Protein 2HE2 (pdb70)

Nearest PDB structures (foldseek):
  2he2-assembly2_B  TM=9.984E-01  e=1.463E-16  Homo sapiens
  6qji-assembly5_E  TM=9.819E-01  e=2.305E-15  Homo sapiens
  3i4w-assembly2_B  TM=9.866E-01  e=4.868E-14  Homo sapiens
  5d13-assembly2_B  TM=9.881E-01  e=5.804E-14  Rattus norvegicus
  3jxt-assembly2_B  TM=9.673E-01  e=1.573E-13  Rattus norvegicus

Solvent-accessible surface area: 10194 Å² total; per-residue (Å²): 126,131,139,56,84,133,2,71,8,111,26,45,125,78,18,0,1,2,23,0,10,0,11,29,52,88,19,14,0,0,0,12,91,40,62,91,50,5,30,0,60,143,39,66,81,12,85,131,2,0,26,0,10,12,0,68,77,88,87,2,128,82,9,37,10,126,111,0,15,69,9,0,124,66,20,52,100,79,0,41,0,41,0,35,56,35,59,151,51,14,61,112,23,92,79,48,124,92,85,16,79,11,108,100,66,78,125,0,72,2,119,20,40,121,131,16,0,6,2,23,0,10,0,10,29,52,88,21,19,0,5,0,14,95,40,92,91,65,8,33,0,65,156,46,66,82,12,86,134,1,0,28,0,12,11,0,66,76,91,86,3,128,78,11,40,11,131,111,0,14,68,11,0,128,65,16,39,103,80,0,40,0,35,0,38,76,43,67,148,52,17,60,116,25,88,74,48,118,87,85,18,78,10

Radius of gyration: 20.97 Å; Cα contacts (8 Å, |Δi|>4): 469; chains: 2; bounding box: 52×53×30 Å

Foldseek 3Di:
DDDWDKDKWFQDPPGQQWDWDDLPPQGFIWTQGGHPPGRVNVSVPDDGQKGWQDKPRRGRNSHHPVVVCCRRVVDHGIIMTTIDRHNVSRVVVVPDDDDDDD/DDKDKDKWFFDDPFQAWDWDALPPQGFIFTQGGHPPGRVNVSVPHDGQKGWQAKPNHGRVNHHPVRVVCRRVVRPGIIITIIDRHNPRNVVVVPDDDDDDD

GO terms:
  GO:0005515 protein binding (F, IPI)
  GO:0019900 kinase binding (F, IDA)
  GO:0005886 plasma membrane (C, TAS)
  GO:0004385 GMP kinase activity (F, TAS)
  GO:0005829 cytosol (C, TAS)

B-factor: mean 13.75, std 7.56, range [4.91, 49.67]

Structure (mmCIF, N/CA/C/O backbone):
data_2HE2
#
_entry.id   2HE2
#
_cell.length_a   56.155
_cell.length_b   56.070
_cell.length_c   60.472
_cell.angle_alpha   90.00
_cell.angle_beta   90.00
_cell.angle_gamma   90.00
#
_symmetry.space_group_name_H-M   'P 21 21 21'
#
loop_
_entity.id
_entity.type
_entity.pdbx_description
1 polymer 'Discs large homolog 2'
2 water water
#
loop_
_atom_site.group_PDB
_atom_site.id
_atom_site.type_symbol
_atom_site.label_atom_id
_atom_site.label_alt_id
_atom_site.label_comp_id
_atom_site.label_asym_id
_atom_site.label_entity_id
_atom_site.label_seq_id
_atom_site.pdbx_PDB_ins_code
_atom_site.Cartn_x
_atom_site.Cartn_y
_atom_site.Cartn_z
_atom_site.occupancy
_atom_site.B_iso_or_equiv
_atom_site.auth_seq_id
_atom_site.auth_comp_id
_atom_site.auth_asym_id
_atom_site.auth_atom_id
_atom_site.pdbx_PDB_model_num
ATOM 1 N N . SER A 1 1 ? 20.590 22.102 -8.599 1.00 28.86 -1 SER A N 1
ATOM 2 C CA . SER A 1 1 ? 21.214 21.148 -7.639 1.00 24.73 -1 SER A CA 1
ATOM 3 C C . SER A 1 1 ? 20.267 19.990 -7.310 1.00 23.76 -1 SER A C 1
ATOM 4 O O . SER A 1 1 ? 19.040 20.102 -7.486 1.00 28.36 -1 SER A O 1
ATOM 7 N N . MET A 1 2 ? 20.845 18.887 -6.826 1.00 19.22 0 MET A N 1
ATOM 8 C CA A MET A 1 2 ? 20.036 17.774 -6.355 0.50 18.19 0 MET A CA 1
ATOM 9 C CA B MET A 1 2 ? 20.071 17.756 -6.312 0.50 16.74 0 MET A CA 1
ATOM 10 C C . MET A 1 2 ? 19.267 18.239 -5.123 1.00 14.95 0 MET A C 1
ATOM 11 O O . MET A 1 2 ? 19.720 19.113 -4.375 1.00 15.91 0 MET A O 1
ATOM 20 N N . GLU A 1 3 ? 18.082 17.678 -4.951 1.00 14.24 418 GLU A N 1
ATOM 21 C CA . GLU A 1 3 ? 17.257 18.014 -3.819 1.00 14.51 418 GLU A CA 1
ATOM 22 C C . GLU A 1 3 ? 17.890 17.480 -2.538 1.00 11.60 418 GLU A C 1
ATOM 23 O O . GLU A 1 3 ? 18.610 16.470 -2.563 1.00 10.96 418 GLU A O 1
ATOM 29 N N . PRO A 1 4 ? 17.637 18.162 -1.413 1.00 10.06 419 PRO A N 1
ATOM 30 C CA . PRO A 1 4 ? 18.030 17.593 -0.120 1.00 8.34 419 PRO A CA 1
ATOM 31 C C . PRO A 1 4 ? 17.321 16.265 0.096 1.00 10.11 419 PRO A C 1
ATOM 32 O O . PRO A 1 4 ? 16.222 16.042 -0.436 1.00 11.56 419 PRO A O 1
ATOM 36 N N . ARG A 1 5 ? 17.952 15.387 0.863 1.00 9.58 420 ARG A N 1
ATOM 37 C CA . ARG A 1 5 ? 17.318 14.144 1.253 1.00 10.48 420 ARG A CA 1
ATOM 38 C C . ARG A 1 5 ? 17.718 13.741 2.660 1.00 8.84 420 ARG A C 1
ATOM 39 O O . ARG A 1 5 ? 18.710 14.242 3.227 1.00 9.80 420 ARG A O 1
ATOM 47 N N . LYS A 1 6 ? 16.927 12.833 3.223 1.00 9.87 421 LYS A N 1
ATOM 48 C CA . LYS A 1 6 ? 17.130 12.345 4.585 1.00 9.58 421 LYS A CA 1
ATOM 49 C C . LYS A 1 6 ? 18.023 11.122 4.579 1.00 8.54 421 LYS A C 1
ATOM 50 O O . LYS A 1 6 ? 17.840 10.206 3.741 1.00 12.58 421 LYS A O 1
ATOM 56 N N . VAL A 1 7 ? 18.988 11.127 5.505 1.00 8.74 422 VAL A N 1
ATOM 57 C CA . VAL A 1 7 ? 19.963 10.051 5.689 1.00 8.79 422 VAL A CA 1
ATOM 58 C C . VAL A 1 7 ? 20.007 9.730 7.171 1.00 9.18 422 VAL A C 1
ATOM 59 O O . VAL A 1 7 ? 20.209 10.629 7.992 1.00 10.04 422 VAL A O 1
ATOM 63 N N . VAL A 1 8 ? 19.765 8.469 7.523 1.00 8.54 423 VAL A N 1
ATOM 64 C CA . VAL A 1 8 ? 19.797 8.073 8.924 1.00 7.52 423 VAL A CA 1
ATOM 65 C C . VAL A 1 8 ? 20.935 7.079 9.133 1.00 6.79 423 VAL A C 1
ATOM 66 O O . VAL A 1 8 ? 21.026 6.077 8.412 1.00 10.48 423 VAL A O 1
ATOM 70 N N . LEU A 1 9 ? 21.787 7.371 10.120 1.00 6.95 424 LEU A N 1
ATOM 71 C CA . LEU A 1 9 ? 22.948 6.547 10.443 1.00 7.94 424 LEU A CA 1
ATOM 72 C C . LEU A 1 9 ? 22.918 6.191 11.911 1.00 7.28 424 LEU A C 1
ATOM 73 O O . LEU A 1 9 ? 22.318 6.913 12.725 1.00 8.49 424 LEU A O 1
ATOM 78 N N . HIS A 1 10 ? 23.556 5.073 12.251 1.00 8.21 425 HIS A N 1
ATOM 79 C CA . HIS A 1 10 ? 23.656 4.631 13.640 1.00 7.44 425 HIS A CA 1
ATOM 80 C C . HIS A 1 10 ? 25.133 4.613 14.012 1.00 5.72 425 HIS A C 1
ATOM 81 O O . HIS A 1 10 ? 25.901 3.822 13.478 1.00 8.21 425 HIS A O 1
ATOM 88 N N . LYS A 1 11 ? 25.522 5.485 14.933 1.00 6.83 426 LYS A N 1
ATOM 89 C CA . LYS A 1 11 ? 26.902 5.568 15.374 1.00 6.29 426 LYS A CA 1
ATOM 90 C C . LYS A 1 11 ? 27.382 4.242 15.916 1.00 6.58 426 LYS A C 1
ATOM 91 O O . LYS A 1 11 ? 26.608 3.502 16.538 1.00 7.04 426 LYS A O 1
ATOM 97 N N . GLY A 1 12 ? 28.680 4.000 15.752 1.00 6.98 427 GLY A N 1
ATOM 98 C CA . GLY A 1 12 ? 29.336 2.839 16.321 1.00 6.81 427 GLY A CA 1
ATOM 99 C C . GLY A 1 12 ? 30.669 3.211 16.955 1.00 6.48 427 GLY A C 1
ATOM 100 O O . GLY A 1 12 ? 30.834 4.315 17.514 1.00 9.50 427 GLY A O 1
ATOM 101 N N . SER A 1 13 ? 31.624 2.291 16.827 1.00 9.21 428 SER A N 1
ATOM 102 C CA A SER A 1 13 ? 32.878 2.426 17.553 0.50 8.55 428 SER A CA 1
ATOM 103 C CA B SER A 1 13 ? 32.945 2.360 17.450 0.50 8.19 428 SER A CA 1
ATOM 104 C C . SER A 1 13 ? 33.712 3.624 17.091 1.00 11.98 428 SER A C 1
ATOM 105 O O . SER A 1 13 ? 34.582 4.064 17.843 1.00 15.49 428 SER A O 1
ATOM 110 N N . THR A 1 14 ? 33.416 4.157 15.896 1.00 10.08 429 THR A N 1
ATOM 111 C CA . THR A 1 14 ? 34.093 5.325 15.334 1.00 12.24 429 THR A CA 1
ATOM 112 C C . THR A 1 14 ? 33.059 6.404 14.967 1.00 10.71 429 THR A C 1
ATOM 113 O O . THR A 1 14 ? 33.252 7.212 14.039 1.00 12.25 429 THR A O 1
ATOM 117 N N . GLY A 1 15 ? 31.955 6.424 15.709 1.00 9.69 430 GLY A N 1
ATOM 118 C CA . GLY A 1 15 ? 30.929 7.414 15.490 1.00 8.96 430 GLY A CA 1
ATOM 119 C C . GLY A 1 15 ? 30.207 7.133 14.194 1.00 7.37 430 GLY A C 1
ATOM 120 O O . GLY A 1 15 ? 29.962 5.974 13.832 1.00 8.50 430 GLY A O 1
ATOM 121 N N . LEU A 1 16 ? 29.802 8.210 13.530 1.00 7.99 431 LEU A N 1
ATOM 122 C CA . LEU A 1 16 ? 29.120 8.138 12.251 1.00 7.92 431 LEU A CA 1
ATOM 123 C C . LEU A 1 16 ? 30.060 7.747 11.129 1.00 8.36 431 LEU A C 1
ATOM 124 O O . LEU A 1 16 ? 29.614 7.280 10.073 1.00 11.33 431 LEU A O 1
ATOM 129 N N . GLY A 1 17 ? 31.359 7.954 11.332 1.00 7.70 432 GLY A N 1
ATOM 130 C CA . GLY A 1 17 ? 32.335 7.582 10.299 1.00 7.08 432 GLY A CA 1
ATOM 131 C C . GLY A 1 17 ? 32.499 8.606 9.186 1.00 6.74 432 GLY A C 1
ATOM 132 O O . GLY A 1 17 ? 32.705 8.238 8.019 1.00 8.47 432 GLY A O 1
ATOM 133 N N . PHE A 1 18 ? 32.421 9.897 9.533 1.00 6.78 433 PHE A N 1
ATOM 134 C CA . PHE A 1 18 ? 32.749 10.928 8.568 1.00 7.43 433 PHE A CA 1
ATOM 135 C C . PHE A 1 18 ? 33.275 12.173 9.235 1.00 6.79 433 PHE A C 1
ATOM 136 O O . PHE A 1 18 ? 33.148 12.326 10.453 1.00 7.72 433 PHE A O 1
ATOM 144 N N . ASN A 1 19 ? 33.920 13.016 8.426 1.00 6.84 434 ASN A N 1
ATOM 145 C CA . ASN A 1 19 ? 34.430 14.299 8.903 1.00 6.83 434 ASN A CA 1
ATOM 146 C C . ASN A 1 19 ? 33.620 15.427 8.320 1.00 8.45 434 ASN A C 1
ATOM 147 O O . ASN A 1 19 ? 33.112 15.326 7.210 1.00 7.34 434 ASN A O 1
ATOM 152 N N . ILE A 1 20 ? 33.538 16.518 9.061 1.00 6.08 435 ILE A N 1
ATOM 153 C CA . ILE A 1 20 ? 32.974 17.753 8.530 1.00 6.85 435 ILE A CA 1
ATOM 154 C C . ILE A 1 20 ? 34.042 18.851 8.493 1.00 5.21 435 ILE A C 1
ATOM 155 O O . ILE A 1 20 ? 34.943 18.931 9.345 1.00 6.65 435 ILE A O 1
ATOM 160 N N . VAL A 1 21 ? 33.864 19.724 7.521 1.00 5.98 436 VAL A N 1
ATOM 161 C CA . VAL A 1 21 ? 34.602 20.961 7.360 1.00 7.62 436 VAL A CA 1
ATOM 162 C C . VAL A 1 21 ? 33.582 22.081 7.108 1.00 6.95 436 VAL A C 1
ATOM 163 O O . VAL A 1 21 ? 32.381 21.823 6.985 1.00 6.89 436 VAL A O 1
ATOM 167 N N . GLY A 1 22 ? 34.064 23.320 7.023 1.00 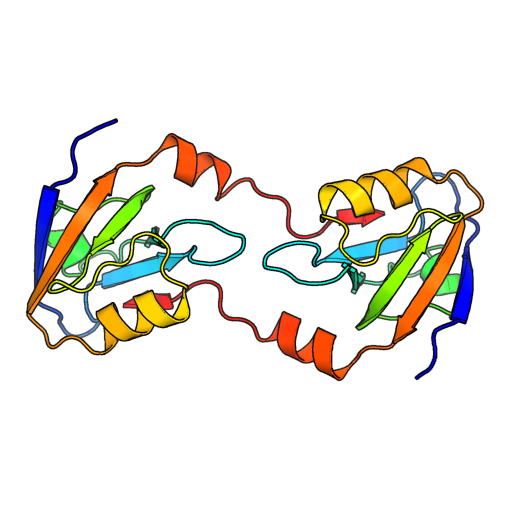7.06 437 GLY A N 1
ATOM 168 C CA . GLY A 1 22 ? 33.178 24.458 6.828 1.00 6.77 437 GLY A CA 1
ATOM 169 C C . GLY A 1 22 ? 32.632 25.017 8.136 1.00 6.88 437 GLY A C 1
ATOM 170 O O . GLY A 1 22 ? 33.180 24.767 9.222 1.00 7.53 437 GLY A O 1
ATOM 171 N N . GLY A 1 23 ? 31.587 25.823 8.033 1.00 6.53 438 GLY A N 1
ATOM 172 C CA . GLY A 1 23 ? 31.077 26.542 9.196 1.00 6.77 438 GLY A CA 1
ATOM 173 C C . GLY A 1 23 ? 32.015 27.634 9.683 1.00 6.30 438 GLY A C 1
ATOM 174 O O . GLY A 1 23 ? 32.026 28.007 10.861 1.00 7.32 438 GLY A O 1
ATOM 175 N N . GLU A 1 24 ? 32.823 28.123 8.755 1.00 6.28 439 GLU A N 1
ATOM 176 C CA . GLU A 1 24 ? 33.756 29.211 8.959 1.00 7.54 439 GLU A CA 1
ATOM 177 C C . GLU A 1 24 ? 33.842 29.975 7.652 1.00 7.19 439 GLU A C 1
ATOM 178 O O . GLU A 1 24 ? 33.531 29.426 6.585 1.00 7.41 439 GLU A O 1
ATOM 184 N N . ASP A 1 25 ? 34.254 31.241 7.736 1.00 6.99 440 ASP A N 1
ATOM 185 C CA . ASP A 1 25 ? 34.380 32.105 6.560 1.00 7.37 440 ASP A CA 1
ATOM 186 C C . ASP A 1 25 ? 33.103 32.156 5.716 1.00 7.25 440 ASP A C 1
ATOM 187 O O . ASP A 1 25 ? 33.141 32.285 4.485 1.00 9.50 440 ASP A O 1
ATOM 192 N N . GLY A 1 26 ? 31.962 32.052 6.387 1.00 6.86 441 GLY A N 1
ATOM 193 C CA . GLY A 1 26 ? 30.657 32.108 5.713 1.00 9.55 441 GLY A CA 1
ATOM 194 C C . GLY A 1 26 ? 30.240 30.872 4.948 1.00 10.58 441 GLY A C 1
ATOM 195 O O . GLY A 1 26 ? 29.265 30.920 4.183 1.00 14.36 441 GLY A O 1
ATOM 196 N N . GLU A 1 27 ? 30.940 29.759 5.180 1.00 8.10 442 GLU A N 1
ATOM 197 C CA . GLU A 1 27 ? 30.736 28.550 4.399 1.00 8.02 442 GLU A CA 1
ATOM 198 C C . GLU A 1 27 ? 29.777 27.603 5.126 1.00 7.61 442 GLU A C 1
ATOM 199 O O . GLU A 1 27 ? 29.704 27.596 6.359 1.00 7.94 442 GLU A O 1
ATOM 205 N N . GLY A 1 28 ? 29.098 26.772 4.344 1.00 8.81 443 GLY A N 1
ATOM 206 C CA . GLY A 1 28 ? 28.267 25.702 4.883 1.00 6.32 443 GLY A CA 1
ATOM 207 C C . GLY A 1 28 ? 29.071 24.603 5.548 1.00 5.79 443 GLY A C 1
ATOM 208 O O . GLY A 1 28 ? 30.311 24.647 5.572 1.00 6.25 443 GLY A O 1
ATOM 209 N N . ILE A 1 29 ? 28.359 23.594 6.048 1.00 6.74 444 ILE A N 1
ATOM 210 C CA . ILE A 1 29 ? 28.963 22.421 6.671 1.00 6.48 444 ILE A CA 1
ATOM 211 C C . ILE A 1 29 ? 29.019 21.319 5.623 1.00 7.33 444 ILE A C 1
ATOM 212 O O . ILE A 1 29 ? 27.986 20.931 5.074 1.00 7.77 444 ILE A O 1
ATOM 217 N N . PHE A 1 30 ? 30.221 20.845 5.322 1.00 7.00 445 PHE A N 1
ATOM 218 C CA . PHE A 1 30 ? 30.420 19.842 4.284 1.00 6.95 445 PHE A CA 1
ATOM 219 C C . PHE A 1 30 ? 31.034 18.567 4.820 1.00 6.49 445 PHE A C 1
ATOM 220 O O . PHE A 1 30 ? 31.867 18.597 5.717 1.00 8.43 445 PHE A O 1
ATOM 228 N N . VAL A 1 31 ? 30.675 17.461 4.172 1.00 8.02 446 VAL A N 1
ATOM 229 C CA . VAL A 1 31 ? 31.333 16.182 4.399 1.00 7.61 446 VAL A CA 1
ATOM 230 C C . VAL A 1 31 ? 32.647 16.191 3.627 1.00 8.76 446 VAL A C 1
ATOM 231 O O . VAL A 1 31 ? 32.648 16.318 2.403 1.00 8.54 446 VAL A O 1
ATOM 235 N N . SER A 1 32 ? 33.759 16.027 4.338 1.00 6.88 447 SER A N 1
ATOM 236 C CA . SER A 1 32 ? 35.086 16.100 3.725 1.00 6.79 447 SER A CA 1
ATOM 237 C C . SER A 1 32 ? 35.756 14.734 3.537 1.00 6.76 447 SER A C 1
ATOM 238 O O . SER A 1 32 ? 36.737 14.626 2.825 1.00 8.66 447 SER A O 1
ATOM 241 N N . PHE A 1 33 ? 35.240 13.708 4.217 1.00 7.95 448 PHE A N 1
ATOM 242 C CA . PHE A 1 33 ? 35.928 12.421 4.340 1.00 8.51 448 PHE A CA 1
ATOM 243 C C . PHE A 1 33 ? 34.955 11.416 4.908 1.00 7.43 448 PHE A C 1
ATOM 244 O O . PHE A 1 33 ? 34.170 11.734 5.801 1.00 8.98 448 PHE A O 1
ATOM 252 N N . ILE A 1 34 ? 34.988 10.220 4.334 1.00 9.00 449 ILE A N 1
ATOM 253 C CA A ILE A 1 34 ? 34.168 9.116 4.805 0.50 8.43 449 ILE A CA 1
ATOM 254 C CA B ILE A 1 34 ? 34.147 9.084 4.715 0.50 8.71 449 ILE A CA 1
ATOM 255 C C . ILE A 1 34 ? 35.097 7.963 5.132 1.00 7.38 449 ILE A C 1
ATOM 256 O O . ILE A 1 34 ? 35.922 7.521 4.320 1.00 10.73 449 ILE A O 1
ATOM 265 N N . LEU A 1 35 ? 34.978 7.499 6.363 1.00 7.81 450 LEU A N 1
ATOM 266 C CA . LEU A 1 35 ? 35.871 6.487 6.905 1.00 9.25 450 LEU A CA 1
ATOM 267 C C . LEU A 1 35 ? 35.498 5.126 6.325 1.00 9.53 450 LEU A C 1
ATOM 268 O O . LEU A 1 35 ? 34.358 4.678 6.466 1.00 9.80 450 LEU A O 1
ATOM 273 N N . ALA A 1 36 ? 36.457 4.467 5.679 1.00 11.76 451 ALA A N 1
ATOM 274 C CA . ALA A 1 36 ? 36.221 3.154 5.105 1.00 10.70 451 ALA A CA 1
ATOM 275 C C . ALA A 1 36 ? 35.724 2.193 6.181 1.00 11.15 451 ALA A C 1
ATOM 276 O O . ALA A 1 36 ? 36.340 2.068 7.254 1.00 13.05 451 ALA A O 1
ATOM 278 N N . GLY A 1 37 ? 34.602 1.542 5.894 1.00 11.68 452 GLY A N 1
ATOM 279 C CA . GLY A 1 37 ? 34.018 0.545 6.790 1.00 11.53 452 GLY A CA 1
ATOM 280 C C . GLY A 1 37 ? 33.089 1.116 7.845 1.00 8.87 452 GLY A C 1
ATOM 281 O O . GLY A 1 37 ? 32.411 0.349 8.541 1.00 13.26 452 GLY A O 1
ATOM 282 N N . GLY A 1 38 ? 33.076 2.441 7.997 1.00 10.61 453 GLY A N 1
ATOM 283 C CA . GLY A 1 38 ? 32.221 3.090 8.993 1.00 10.19 453 GLY A CA 1
ATOM 284 C C . GLY A 1 38 ? 30.754 3.139 8.578 1.00 6.99 453 GLY A C 1
ATOM 285 O O . GLY A 1 38 ? 30.389 2.789 7.442 1.00 9.69 453 GLY A O 1
ATOM 286 N N . PRO A 1 39 ? 29.879 3.572 9.499 1.00 9.05 454 PRO A N 1
ATOM 287 C CA . PRO A 1 39 ? 28.451 3.603 9.178 1.00 8.59 454 PRO A CA 1
ATOM 288 C C . PRO A 1 39 ? 28.119 4.429 7.919 1.00 7.77 454 PRO A C 1
ATOM 289 O O . PRO A 1 39 ? 27.345 3.977 7.073 1.00 9.51 454 PRO A O 1
ATOM 293 N N . ALA A 1 40 ? 28.700 5.616 7.783 1.00 8.66 455 ALA A N 1
ATOM 294 C CA . ALA A 1 40 ? 28.434 6.438 6.603 1.00 9.86 455 ALA A CA 1
ATOM 295 C C . ALA A 1 40 ? 28.830 5.685 5.337 1.00 8.43 455 ALA A C 1
ATOM 296 O O . ALA A 1 40 ? 28.065 5.651 4.370 1.00 11.16 455 ALA A O 1
ATOM 298 N N . ASP A 1 41 ? 29.995 5.047 5.367 1.00 8.14 456 ASP A N 1
ATOM 299 C CA . ASP A 1 41 ? 30.474 4.287 4.201 1.00 8.97 456 ASP A CA 1
ATOM 300 C C . ASP A 1 41 ? 29.527 3.129 3.846 1.00 10.58 456 ASP A C 1
ATOM 301 O O . ASP A 1 41 ? 29.031 3.021 2.724 1.00 11.16 456 ASP A O 1
A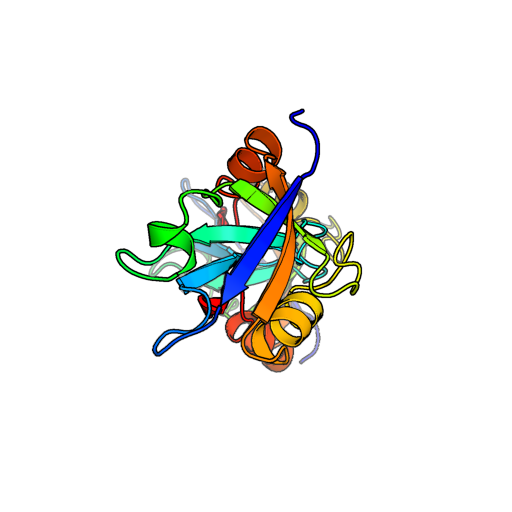TOM 306 N N . LEU A 1 42 ? 29.258 2.287 4.835 1.00 10.78 457 LEU A N 1
ATOM 307 C CA . LEU A 1 42 ? 28.422 1.111 4.594 1.00 10.86 457 LEU A CA 1
ATOM 308 C C . LEU A 1 42 ? 27.021 1.478 4.111 1.00 10.64 457 LEU A C 1
ATOM 309 O O . LEU A 1 42 ? 26.440 0.749 3.331 1.00 13.19 457 LEU A O 1
ATOM 314 N N . SER A 1 43 ? 26.487 2.624 4.541 1.00 11.55 458 SER A N 1
ATOM 315 C CA . SER A 1 43 ? 25.160 3.058 4.098 1.00 11.71 458 SER A CA 1
ATOM 316 C C . SER A 1 43 ? 25.119 3.392 2.591 1.00 12.56 458 SER A C 1
ATOM 317 O O . SER A 1 43 ? 24.108 3.185 1.922 1.00 14.77 458 SER A O 1
ATOM 320 N N . GLY A 1 44 ? 26.225 3.928 2.081 1.00 11.69 459 GLY A N 1
ATOM 321 C CA . GLY A 1 44 ? 26.305 4.392 0.701 1.00 14.04 459 GLY A CA 1
ATOM 322 C C . GLY A 1 44 ? 25.479 5.629 0.423 1.00 16.26 459 GLY A C 1
ATOM 323 O O . GLY A 1 44 ? 25.264 5.979 -0.727 1.00 19.54 459 GLY A O 1
ATOM 324 N N . GLU A 1 45 ? 25.014 6.295 1.474 1.00 12.19 460 GLU A N 1
ATOM 325 C CA . GLU A 1 45 ? 24.075 7.421 1.324 1.00 14.07 460 GLU A CA 1
ATOM 326 C C . GLU A 1 45 ? 24.635 8.812 1.610 1.00 16.64 460 GLU A C 1
ATOM 327 O O . GLU A 1 45 ? 23.857 9.773 1.659 1.00 20.90 460 GLU A O 1
ATOM 333 N N . LEU A 1 46 ? 25.933 8.910 1.885 1.00 12.43 461 LEU A N 1
ATOM 334 C CA . LEU A 1 46 ? 26.640 10.187 2.022 1.00 8.95 461 LEU A CA 1
ATOM 335 C C . LEU A 1 46 ? 27.888 10.134 1.156 1.00 9.74 461 LEU A C 1
ATOM 336 O O . LEU A 1 46 ? 28.483 9.076 0.995 1.00 14.88 461 LEU A O 1
ATOM 341 N N . GLN A 1 47 ? 28.288 11.288 0.644 1.00 10.86 462 GLN A N 1
ATOM 342 C CA . GLN A 1 47 ? 29.518 11.426 -0.126 1.00 12.73 462 GLN A CA 1
ATOM 343 C C . GLN A 1 47 ? 30.213 12.750 0.172 1.00 9.39 462 GLN A C 1
ATOM 344 O O . GLN A 1 47 ? 29.591 13.686 0.701 1.00 8.80 462 GLN A O 1
ATOM 350 N N . ARG A 1 48 ? 31.503 12.819 -0.152 1.00 11.47 463 ARG A N 1
ATOM 351 C CA . ARG A 1 48 ? 32.241 14.074 -0.015 1.00 11.27 463 ARG A CA 1
ATOM 352 C C . ARG A 1 48 ? 31.527 15.126 -0.842 1.00 11.94 463 ARG A C 1
ATOM 353 O O . ARG A 1 48 ? 31.103 14.853 -1.977 1.00 12.44 463 ARG A O 1
ATOM 361 N N . GLY A 1 49 ? 31.394 16.326 -0.281 1.00 8.04 464 GLY A N 1
ATOM 362 C CA . GLY A 1 49 ? 30.693 17.395 -0.982 1.00 10.82 464 GLY A CA 1
ATOM 363 C C . GLY A 1 49 ? 29.217 17.501 -0.690 1.00 7.39 464 GLY A C 1
ATOM 364 O O . GLY A 1 49 ? 28.560 18.455 -1.137 1.00 9.65 464 GLY A O 1
ATOM 365 N N . ASP A 1 50 ? 28.676 16.537 0.050 1.00 8.15 465 ASP A N 1
ATOM 366 C CA . ASP A 1 50 ? 27.374 16.745 0.675 1.00 8.50 465 ASP A CA 1
ATOM 367 C C . ASP A 1 50 ? 27.447 17.871 1.691 1.00 9.30 465 ASP A C 1
ATOM 368 O O . ASP A 1 50 ? 28.381 17.934 2.491 1.00 8.62 465 ASP A O 1
ATOM 373 N N . GLN A 1 51 ? 26.460 18.756 1.649 1.00 7.43 466 GLN A N 1
ATOM 374 C CA . GLN A 1 51 ? 26.276 19.747 2.692 1.00 6.61 466 GLN A CA 1
ATOM 375 C C . GLN A 1 51 ? 25.296 19.198 3.721 1.00 10.02 466 GLN A C 1
ATOM 376 O O . GLN A 1 51 ? 24.254 18.648 3.361 1.00 9.79 466 GLN A O 1
ATOM 382 N N . ILE A 1 52 ? 25.638 19.363 5.001 1.00 6.75 467 ILE A N 1
ATOM 383 C CA . ILE A 1 52 ? 24.782 18.935 6.104 1.00 8.21 467 ILE A CA 1
ATOM 384 C C . ILE A 1 52 ? 23.853 20.113 6.433 1.00 7.99 467 ILE A C 1
ATOM 385 O O . ILE A 1 52 ? 24.316 21.145 6.921 1.00 8.80 467 ILE A O 1
ATOM 390 N N . LEU A 1 53 ? 22.552 19.944 6.173 1.00 7.90 468 LEU A N 1
ATOM 391 C CA . LEU A 1 53 ? 21.567 21.015 6.380 1.00 8.10 468 LEU A CA 1
ATOM 392 C C . LEU A 1 53 ? 20.894 20.946 7.734 1.00 8.79 468 LEU A C 1
ATOM 393 O O . LEU A 1 53 ? 20.553 21.978 8.289 1.00 11.07 468 LEU A O 1
ATOM 398 N N . SER A 1 54 ? 20.713 19.740 8.266 1.00 8.04 469 SER A N 1
ATOM 399 C CA A SER A 1 54 ? 20.181 19.600 9.613 0.50 6.73 469 SER A CA 1
ATOM 400 C CA B SER A 1 54 ? 20.075 19.555 9.566 0.50 9.28 469 SER A CA 1
ATOM 401 C C . SER A 1 54 ? 20.517 18.243 10.207 1.00 7.90 469 SER A C 1
ATOM 402 O O . SER A 1 54 ? 20.793 17.285 9.497 1.00 9.18 469 SER A O 1
ATOM 407 N N . VAL A 1 55 ? 20.544 18.210 11.541 1.00 9.10 470 VAL A N 1
ATOM 408 C CA . VAL A 1 55 ? 20.906 17.018 12.321 1.00 7.89 470 VAL A CA 1
ATOM 409 C C . VAL A 1 55 ? 19.885 16.896 13.446 1.00 7.98 470 VAL A C 1
ATOM 410 O O . VAL A 1 55 ? 19.794 17.779 14.291 1.00 9.09 470 VAL A O 1
ATOM 414 N N . ASN A 1 56 ? 19.097 15.821 13.428 1.00 9.84 471 ASN A N 1
ATOM 415 C CA . ASN A 1 56 ? 18.066 15.590 14.429 1.00 9.34 471 ASN A CA 1
ATOM 416 C C . ASN A 1 56 ? 17.244 16.858 14.684 1.00 10.27 471 ASN A C 1
ATOM 417 O O . ASN A 1 56 ? 16.983 17.254 15.823 1.00 10.58 471 ASN A O 1
ATOM 422 N N . GLY A 1 57 ? 16.840 17.497 13.590 1.00 9.85 472 GLY A N 1
ATOM 423 C CA . GLY A 1 57 ? 15.973 18.665 13.646 1.00 12.77 472 GLY A CA 1
ATOM 424 C C . GLY A 1 57 ? 16.656 19.965 14.021 1.00 13.58 472 GLY A C 1
ATOM 425 O O . GLY A 1 57 ? 15.993 21.009 14.103 1.00 18.36 472 GLY A O 1
ATOM 426 N N . ILE A 1 58 ? 17.969 19.922 14.236 1.00 12.05 473 ILE A N 1
ATOM 427 C CA . ILE A 1 58 ? 18.751 21.132 14.474 1.00 12.53 473 ILE A CA 1
ATOM 428 C C . ILE A 1 58 ? 19.184 21.673 13.116 1.00 9.58 473 ILE A C 1
ATOM 429 O O . ILE A 1 58 ? 19.921 21.024 12.383 1.00 9.16 473 ILE A O 1
ATOM 434 N N . ASP A 1 59 ? 18.701 22.864 12.779 1.00 11.91 474 ASP A N 1
ATOM 435 C CA . ASP A 1 59 ? 19.037 23.522 11.511 1.00 13.17 474 ASP A CA 1
ATOM 436 C C . ASP A 1 59 ? 20.495 23.962 11.495 1.00 9.24 474 ASP A C 1
ATOM 437 O O . ASP A 1 59 ? 20.903 24.788 12.329 1.00 13.16 474 ASP A O 1
ATOM 442 N N . LEU A 1 60 ? 21.275 23.408 10.556 1.00 10.38 475 LEU A N 1
ATOM 443 C CA . LEU A 1 60 ? 22.707 23.756 10.427 1.00 9.48 475 LEU A CA 1
ATOM 444 C C . LEU A 1 60 ? 22.986 24.618 9.195 1.00 10.88 475 LEU A C 1
ATOM 445 O O . LEU A 1 60 ? 24.131 24.869 8.851 1.00 11.29 475 LEU A O 1
ATOM 450 N N . ARG A 1 61 ? 21.920 25.085 8.554 1.00 12.96 476 ARG A N 1
ATOM 451 C CA . ARG A 1 61 ? 22.037 26.108 7.549 1.00 15.51 476 ARG A CA 1
ATOM 452 C C . ARG A 1 61 ? 22.520 27.369 8.301 1.00 17.95 476 ARG A C 1
ATOM 453 O O . ARG A 1 61 ? 21.901 27.843 9.283 1.00 24.42 476 ARG A O 1
ATOM 461 N N . GLY A 1 62 ? 23.645 27.886 7.857 1.00 17.74 477 GLY A N 1
ATOM 462 C CA . GLY A 1 62 ? 24.287 28.996 8.515 1.00 16.02 477 GLY A CA 1
ATOM 463 C C . GLY A 1 62 ? 24.995 28.692 9.825 1.00 10.68 477 GLY A C 1
ATOM 464 O O . GLY A 1 62 ? 25.435 29.619 10.475 1.00 13.54 477 GLY A O 1
ATOM 465 N N . ALA A 1 63 ? 25.089 27.421 10.232 1.00 10.36 478 ALA A N 1
ATOM 466 C CA . ALA A 1 63 ? 25.713 27.078 11.519 1.00 9.35 478 ALA A CA 1
ATOM 467 C C . ALA A 1 63 ? 27.231 27.237 11.473 1.00 8.53 478 ALA A C 1
ATOM 468 O O . ALA A 1 63 ? 27.865 27.066 10.424 1.00 10.57 478 ALA A O 1
ATOM 470 N N . SER A 1 64 ? 27.811 27.538 12.629 1.00 6.21 479 SER A N 1
ATOM 471 C CA . SER A 1 64 ? 29.254 27.540 12.776 1.00 6.79 479 SER A CA 1
ATOM 472 C C . SER A 1 64 ? 29.765 26.091 12.849 1.00 8.49 479 SER A C 1
ATOM 473 O O . SER A 1 64 ? 29.014 25.153 13.155 1.00 7.17 479 SER A O 1
ATOM 476 N N . HIS A 1 65 ? 31.062 25.931 12.616 1.00 6.75 480 HIS A N 1
ATOM 477 C CA . HIS A 1 65 ? 31.696 24.635 12.769 1.00 7.42 480 HIS A CA 1
ATOM 478 C C . HIS A 1 65 ? 31.373 24.063 14.155 1.00 5.51 480 HIS A C 1
ATOM 479 O O . HIS A 1 65 ? 31.051 22.862 14.287 1.00 7.22 480 HIS A O 1
ATOM 486 N N . GLU A 1 66 ? 31.456 24.915 15.185 1.00 6.53 481 GLU A N 1
ATOM 487 C CA . GLU A 1 66 ? 31.220 24.472 16.558 1.00 7.83 481 GLU A CA 1
ATOM 488 C C . GLU A 1 66 ? 29.798 23.987 16.771 1.00 5.57 481 GLU A C 1
ATOM 489 O O . GLU A 1 66 ? 29.571 22.946 17.403 1.00 7.88 481 GLU A O 1
ATOM 495 N N . GLN A 1 67 ? 28.844 24.711 16.212 1.00 8.05 482 GLN A N 1
ATOM 496 C CA . GLN A 1 67 ? 27.440 24.328 16.343 1.00 6.28 482 GLN A CA 1
ATOM 497 C C . GLN A 1 67 ? 27.173 22.991 15.637 1.00 6.54 482 GLN A C 1
ATOM 498 O O 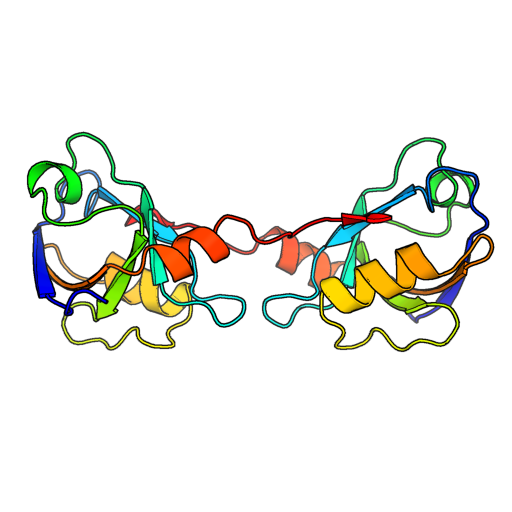. GLN A 1 67 ? 26.433 22.155 16.146 1.00 8.04 482 GLN A O 1
ATOM 504 N N . ALA A 1 68 ? 27.791 22.787 14.472 1.00 7.88 483 ALA A N 1
ATOM 505 C CA . ALA A 1 68 ? 27.591 21.555 13.722 1.00 7.31 483 ALA A CA 1
ATOM 506 C C . ALA A 1 68 ? 28.246 20.385 14.470 1.00 6.06 483 ALA A C 1
ATOM 507 O O . ALA A 1 68 ? 27.660 19.303 14.569 1.00 8.39 483 ALA A O 1
ATOM 509 N N . ALA A 1 69 ? 29.477 20.592 14.952 1.00 5.79 484 ALA A N 1
ATOM 510 C CA . ALA A 1 69 ? 30.187 19.552 15.707 1.00 7.18 484 ALA A CA 1
ATOM 511 C C . ALA A 1 69 ? 29.396 19.189 16.959 1.00 5.62 484 ALA A C 1
ATOM 512 O O . ALA A 1 69 ? 29.265 18.003 17.287 1.00 8.99 484 ALA A O 1
ATOM 514 N N . ALA A 1 70 ? 28.851 20.198 17.649 1.00 7.10 485 ALA A N 1
ATOM 515 C CA . ALA A 1 70 ? 28.069 19.939 18.864 1.00 8.35 485 ALA A CA 1
ATOM 516 C C . ALA A 1 70 ? 26.789 19.140 18.561 1.00 8.22 485 ALA A C 1
ATOM 517 O O . ALA A 1 70 ? 26.415 18.252 19.335 1.00 9.29 485 ALA A O 1
ATOM 519 N N . ALA A 1 71 ? 26.110 19.466 17.463 1.00 7.02 486 ALA A N 1
ATOM 520 C CA . ALA A 1 71 ? 24.887 18.750 17.060 1.00 6.80 486 ALA A CA 1
ATOM 521 C C . ALA A 1 71 ? 25.210 17.282 16.729 1.00 8.77 486 ALA A C 1
ATOM 522 O O . ALA A 1 71 ? 24.555 16.352 17.212 1.00 9.36 486 ALA A O 1
ATOM 524 N N . LEU A 1 72 ? 26.245 17.084 15.926 1.00 5.44 487 LEU A N 1
ATOM 525 C CA . LEU A 1 72 ? 26.619 15.739 15.476 1.00 5.84 487 LEU A CA 1
ATOM 526 C C . LEU A 1 72 ? 27.174 14.880 16.617 1.00 6.96 487 LEU A C 1
ATOM 527 O O . LEU A 1 72 ? 26.820 13.707 16.740 1.00 8.99 487 LEU A O 1
ATOM 532 N N . LYS A 1 73 ? 28.071 15.442 17.424 1.00 8.23 488 LYS A N 1
ATOM 533 C CA . LYS A 1 73 ? 28.738 14.675 18.487 1.00 8.34 488 LYS A CA 1
ATOM 534 C C . LYS A 1 73 ? 27.862 14.515 19.710 1.00 7.08 488 LYS A C 1
ATOM 535 O O . LYS A 1 73 ? 27.920 13.489 20.385 1.00 10.53 488 LYS A O 1
ATOM 541 N N . GLY A 1 74 ? 27.048 15.527 19.991 1.00 9.06 489 GLY A N 1
ATOM 542 C CA . GLY A 1 74 ? 26.118 15.482 21.097 1.00 11.13 489 GLY A CA 1
ATOM 543 C C . GLY A 1 74 ? 24.940 14.547 20.899 1.00 7.40 489 GLY A C 1
ATOM 544 O O . GLY A 1 74 ? 24.331 14.086 21.883 1.00 10.08 489 GLY A O 1
ATOM 545 N N . ALA A 1 75 ? 24.618 14.261 19.641 1.00 7.82 490 ALA A N 1
ATOM 546 C CA . ALA A 1 75 ? 23.531 13.354 19.302 1.00 7.29 490 ALA A CA 1
ATOM 547 C C . ALA A 1 75 ? 23.819 11.967 19.875 1.00 7.88 490 ALA A C 1
ATOM 548 O O . ALA A 1 75 ? 24.982 11.560 19.998 1.00 8.57 490 ALA A O 1
ATOM 550 N N . GLY A 1 76 ? 22.764 11.247 20.238 1.00 9.25 491 GLY A N 1
ATOM 551 C CA . GLY A 1 76 ? 22.882 9.822 20.534 1.00 6.16 491 GLY A CA 1
ATOM 552 C C . GLY A 1 76 ? 23.124 9.044 19.250 1.00 6.33 491 GLY A C 1
ATOM 553 O O . GLY A 1 76 ? 23.369 9.628 18.200 1.00 8.04 491 GLY A O 1
ATOM 554 N N . GLN A 1 77 ? 23.044 7.722 19.305 1.00 5.31 492 GLN A N 1
ATOM 555 C CA . GLN A 1 77 ? 23.608 6.953 18.207 1.00 5.50 492 GLN A CA 1
ATOM 556 C C . GLN A 1 77 ? 22.827 7.092 16.910 1.00 6.39 492 GLN A C 1
ATOM 557 O O . GLN A 1 77 ? 23.445 7.092 15.842 1.00 6.93 492 GLN A O 1
ATOM 563 N N . THR A 1 78 ? 21.497 7.180 16.982 1.00 7.31 493 THR A N 1
ATOM 564 C CA . THR A 1 78 ? 20.692 7.309 15.759 1.00 6.51 493 THR A CA 1
ATOM 565 C C . THR A 1 78 ? 20.643 8.778 15.375 1.00 7.85 493 THR A C 1
ATOM 566 O O . THR A 1 78 ? 20.106 9.597 16.118 1.00 9.09 493 THR A O 1
ATOM 570 N N . VAL A 1 79 ? 21.241 9.111 14.232 1.00 6.25 494 VAL A N 1
ATOM 571 C CA . VAL A 1 79 ? 21.320 10.484 13.771 1.00 6.29 494 VAL A CA 1
ATOM 572 C C . VAL A 1 79 ? 20.597 10.631 12.433 1.00 6.99 494 VAL A C 1
ATOM 573 O O . VAL A 1 79 ? 20.956 9.976 11.445 1.00 8.13 494 VAL A O 1
ATOM 577 N N . THR A 1 80 ? 19.596 11.509 12.429 1.00 9.43 495 THR A N 1
ATOM 578 C CA . THR A 1 80 ? 18.781 11.791 11.260 1.00 7.91 495 THR A CA 1
ATOM 579 C C . THR A 1 80 ? 19.281 13.084 10.624 1.00 9.17 495 THR A C 1
ATOM 580 O O . THR A 1 80 ? 19.142 14.159 11.202 1.00 10.41 495 THR A O 1
ATOM 584 N N . ILE A 1 81 ? 19.877 12.950 9.438 1.00 8.96 496 ILE A N 1
ATOM 585 C CA . ILE A 1 81 ? 20.554 14.045 8.741 1.00 7.10 496 ILE A CA 1
ATOM 586 C C . ILE A 1 81 ? 19.746 14.417 7.505 1.00 8.45 496 ILE A C 1
ATOM 587 O O . ILE A 1 81 ? 19.263 13.538 6.803 1.00 10.18 496 ILE A O 1
ATOM 592 N N . ILE A 1 82 ? 19.591 15.711 7.257 1.00 8.28 497 ILE A N 1
ATOM 593 C CA . ILE A 1 82 ? 19.151 16.207 5.949 1.00 8.75 497 ILE A CA 1
ATOM 594 C C . ILE A 1 82 ? 20.417 16.728 5.288 1.00 8.91 497 ILE A C 1
ATOM 595 O O . ILE A 1 82 ? 21.096 17.602 5.837 1.00 9.34 497 ILE A O 1
ATOM 600 N N . ALA A 1 83 ? 20.768 16.087 4.172 1.00 9.45 498 ALA A N 1
ATOM 601 C CA . ALA A 1 83 ? 21.963 16.403 3.397 1.00 9.24 498 ALA A CA 1
ATOM 602 C C . ALA A 1 83 ? 21.598 16.813 1.974 1.00 7.91 498 ALA A C 1
ATOM 603 O O . ALA A 1 83 ? 20.562 16.413 1.443 1.00 8.56 498 ALA A O 1
ATOM 605 N N . GLN A 1 84 ? 22.425 17.658 1.378 1.00 8.08 499 GLN A N 1
ATOM 606 C CA . GLN A 1 84 ? 22.222 18.086 -0.013 1.00 10.24 499 GLN A CA 1
ATOM 607 C C . GLN A 1 84 ? 23.552 18.162 -0.721 1.00 7.12 499 GLN A C 1
ATOM 608 O O . GLN A 1 84 ? 24.478 18.836 -0.259 1.00 8.91 499 GLN A O 1
ATOM 614 N N . TYR A 1 85 ? 23.658 17.435 -1.825 1.00 8.58 500 TYR A N 1
ATOM 615 C CA . TYR A 1 85 ? 24.892 17.385 -2.592 1.00 7.52 500 TYR A CA 1
ATOM 616 C C . TYR A 1 85 ? 25.167 18.775 -3.192 1.00 9.89 500 TYR A C 1
ATOM 617 O O . TYR A 1 85 ? 24.320 19.332 -3.900 1.00 9.52 500 TYR A O 1
ATOM 626 N N . GLN A 1 86 ? 26.343 19.334 -2.881 1.00 8.52 501 GLN A N 1
ATOM 627 C CA . GLN A 1 86 ? 26.715 20.687 -3.308 1.00 9.20 501 GLN A CA 1
ATOM 628 C C . GLN A 1 86 ? 28.143 20.673 -3.877 1.00 10.40 501 GLN A C 1
ATOM 629 O O . GLN A 1 86 ? 29.085 21.243 -3.296 1.00 9.95 501 GLN A O 1
ATOM 635 N N . PRO A 1 87 ? 28.318 19.966 -5.000 1.00 9.74 502 PRO A N 1
ATOM 636 C CA . PRO A 1 87 ? 29.651 19.691 -5.517 1.00 10.84 502 PRO A CA 1
ATOM 637 C C . PRO A 1 87 ? 30.442 20.917 -5.952 1.00 9.81 502 PRO A C 1
ATOM 638 O O . PRO A 1 87 ? 31.675 20.951 -5.760 1.00 11.41 502 PRO A O 1
ATOM 642 N N . GLU A 1 88 ? 29.758 21.905 -6.527 1.00 10.25 503 GLU A N 1
ATOM 643 C CA . GLU A 1 88 ? 30.436 23.100 -7.026 1.00 11.45 503 GLU A CA 1
ATOM 644 C C . GLU A 1 88 ? 30.865 23.983 -5.849 1.00 10.20 503 GLU A C 1
ATOM 645 O O . GLU A 1 88 ? 31.966 24.521 -5.835 1.00 12.22 503 GLU A O 1
ATOM 651 N N . ASP A 1 89 ? 29.989 24.131 -4.859 1.00 8.51 504 ASP A N 1
ATOM 652 C CA . ASP A 1 89 ? 30.308 24.944 -3.684 1.00 9.48 504 ASP A CA 1
ATOM 653 C C . ASP A 1 89 ? 31.467 24.275 -2.941 1.00 8.48 504 ASP A C 1
ATOM 654 O O . ASP A 1 89 ? 32.403 24.955 -2.490 1.00 10.44 504 ASP A O 1
ATOM 659 N N . TYR A 1 90 ? 31.409 22.947 -2.805 1.00 8.48 505 TYR A N 1
ATOM 660 C CA . TYR A 1 90 ? 32.471 22.245 -2.086 1.00 10.12 505 TYR A CA 1
ATOM 661 C C . TYR A 1 90 ? 33.806 22.343 -2.850 1.00 8.97 505 TYR A C 1
ATOM 662 O O . TYR A 1 90 ? 34.847 22.562 -2.238 1.00 12.50 505 TYR A O 1
ATOM 671 N N . ALA A 1 91 ? 33.767 22.187 -4.179 1.00 10.83 506 ALA A N 1
ATOM 672 C CA . ALA A 1 91 ? 34.977 22.299 -5.001 1.00 11.66 506 ALA A CA 1
ATOM 673 C C . ALA A 1 91 ? 35.632 23.661 -4.789 1.00 11.21 506 ALA A C 1
ATOM 674 O O . ALA A 1 91 ? 36.857 23.767 -4.673 1.00 15.07 506 ALA A O 1
ATOM 676 N N . ARG A 1 92 ? 34.815 24.710 -4.746 1.00 11.21 507 ARG A N 1
ATOM 677 C CA . ARG A 1 92 ? 35.343 26.044 -4.497 1.00 10.10 507 ARG A CA 1
ATOM 678 C C . ARG A 1 92 ? 35.972 26.126 -3.121 1.00 11.09 507 ARG A C 1
ATOM 679 O O . ARG A 1 92 ? 37.115 26.577 -2.978 1.00 13.04 507 ARG A O 1
ATOM 687 N N . PHE A 1 93 ? 35.244 25.645 -2.116 1.00 9.87 508 PHE A N 1
ATOM 688 C CA . PHE A 1 93 ? 35.753 25.585 -0.746 1.00 11.37 508 PHE A CA 1
ATOM 689 C C . PHE A 1 93 ? 37.145 24.947 -0.668 1.00 12.94 508 PHE A C 1
ATOM 690 O O . PHE A 1 93 ? 38.052 25.478 -0.016 1.00 13.14 508 PHE A O 1
ATOM 698 N N . GLU A 1 94 ? 37.308 23.811 -1.334 1.00 11.22 509 GLU A N 1
ATOM 699 C CA A GLU A 1 94 ? 38.557 23.067 -1.214 0.50 14.60 509 GLU A CA 1
ATOM 700 C CA B GLU A 1 94 ? 38.540 23.013 -1.306 0.50 14.29 509 GLU A CA 1
ATOM 701 C C . GLU A 1 94 ? 39.737 23.758 -1.889 1.00 17.45 509 GLU A C 1
ATOM 702 O O . GLU A 1 94 ? 40.879 23.542 -1.471 1.00 18.11 509 GLU A O 1
ATOM 713 N N . ALA A 1 95 ? 39.456 24.610 -2.882 1.00 13.75 510 ALA A N 1
ATOM 714 C CA . ALA A 1 95 ? 40.479 25.363 -3.614 1.00 13.00 510 ALA A CA 1
ATOM 715 C C . ALA A 1 95 ? 40.856 26.716 -3.011 1.00 11.55 510 ALA A C 1
ATOM 716 O O . ALA A 1 95 ? 41.717 27.404 -3.540 1.00 13.94 510 ALA A O 1
ATOM 718 N N . LYS A 1 96 ? 40.205 27.113 -1.927 1.00 11.95 511 LYS A N 1
ATOM 719 C CA . LYS A 1 96 ? 40.452 28.432 -1.348 1.00 11.60 511 LYS A CA 1
ATOM 720 C C . LYS A 1 96 ? 41.896 28.577 -0.881 1.00 11.23 511 LYS A C 1
ATOM 721 O O . LYS A 1 96 ? 42.533 27.617 -0.479 1.00 11.13 511 LYS A O 1
ATOM 727 N N . ILE A 1 97 ? 42.392 29.803 -0.936 1.00 9.29 512 ILE A N 1
ATOM 728 C CA . ILE A 1 97 ? 43.768 30.085 -0.567 1.00 8.97 512 ILE A CA 1
ATOM 729 C C . ILE A 1 97 ? 43.776 30.620 0.851 1.00 10.44 512 ILE A C 1
ATOM 730 O O . ILE A 1 97 ? 43.101 31.614 1.144 1.00 13.12 512 ILE A O 1
ATOM 735 N N . HIS A 1 98 ? 44.557 29.970 1.713 1.00 10.32 513 HIS A N 1
ATOM 736 C CA . HIS A 1 98 ? 44.666 30.327 3.132 1.00 9.18 513 HIS A CA 1
ATOM 737 C C . HIS A 1 98 ? 45.984 30.997 3.525 1.00 8.52 513 HIS A C 1
ATOM 738 O O . HIS A 1 98 ? 46.048 31.694 4.533 1.00 12.48 513 HIS A O 1
ATOM 745 N N . GLU A 1 99 ? 47.017 30.805 2.721 1.00 8.74 514 GLU A N 1
ATOM 746 C CA . GLU A 1 99 ? 48.340 31.357 3.015 1.00 8.43 514 GLU A CA 1
ATOM 747 C C . GLU A 1 99 ? 48.992 31.813 1.725 1.00 8.43 514 GLU A C 1
ATOM 748 O O . GLU A 1 99 ? 48.959 31.091 0.723 1.00 11.18 514 GLU A O 1
ATOM 754 N N . THR A 1 100 ? 49.572 33.013 1.759 1.00 8.01 515 THR A N 1
ATOM 755 C CA . THR A 1 100 ? 50.178 33.617 0.566 1.00 7.35 515 THR A CA 1
ATOM 756 C C . THR A 1 100 ? 51.562 34.135 0.873 1.00 8.03 515 THR A C 1
ATOM 757 O O . THR A 1 100 ? 51.754 34.897 1.827 1.00 6.89 515 THR A O 1
ATOM 761 N N . SER A 1 101 ? 52.523 33.713 0.049 1.00 9.54 516 SER A N 1
ATOM 762 C CA . SER A 1 101 ? 53.888 34.217 0.115 1.00 8.70 516 SER A CA 1
ATOM 763 C C . SER A 1 101 ? 53.965 35.534 -0.626 1.00 10.58 516 SER A C 1
ATOM 764 O O . SER A 1 101 ? 53.551 35.626 -1.776 1.00 10.91 516 SER A O 1
ATOM 767 N N . VAL A 1 102 ? 54.451 36.558 0.060 1.00 7.83 517 VAL A N 1
ATOM 768 C CA . VAL A 1 102 ? 54.528 37.909 -0.490 1.00 8.83 517 VAL A CA 1
ATOM 769 C C . VAL A 1 102 ? 55.963 38.440 -0.456 1.00 9.77 517 VAL A C 1
ATOM 770 O O . VAL A 1 102 ? 56.862 37.831 0.153 1.00 10.77 517 VAL A O 1
ATOM 775 N N . MET B 1 2 ? 52.170 44.825 21.591 1.00 39.44 0 MET B N 1
ATOM 776 C CA . MET B 1 2 ? 52.417 46.254 21.945 1.00 31.87 0 MET B CA 1
ATOM 777 C C . MET B 1 2 ? 51.746 47.200 20.940 1.00 22.93 0 MET B C 1
ATOM 778 O O . MET B 1 2 ? 50.806 46.806 20.230 1.00 23.85 0 MET B O 1
ATOM 780 N N . GLU B 1 3 ? 52.207 48.450 20.896 1.00 21.32 418 GLU B N 1
ATOM 781 C CA . GLU B 1 3 ? 51.635 49.458 19.997 1.00 18.35 418 GLU B CA 1
ATOM 782 C C . GLU B 1 3 ? 52.017 49.193 18.534 1.00 14.87 418 GLU B C 1
ATOM 783 O O . GLU B 1 3 ? 53.039 48.540 18.262 1.00 14.40 418 GLU B O 1
ATOM 786 N N . PRO B 1 4 ? 51.205 49.693 17.587 1.00 13.38 419 PRO B N 1
ATOM 787 C CA . PRO B 1 4 ? 51.606 49.559 16.188 1.00 12.78 419 PRO B CA 1
ATOM 788 C C . PRO B 1 4 ? 52.891 50.298 15.933 1.00 10.27 419 PRO B C 1
ATOM 789 O O . PRO B 1 4 ? 53.247 51.239 16.681 1.00 16.10 419 PRO B O 1
ATOM 793 N N . ARG B 1 5 ? 53.605 49.867 14.898 1.00 10.38 420 ARG B N 1
ATOM 794 C CA . ARG B 1 5 ? 54.791 50.578 14.476 1.00 11.00 420 ARG B CA 1
ATOM 795 C C . ARG B 1 5 ? 55.020 50.413 12.988 1.00 9.30 420 ARG B C 1
ATOM 796 O O . ARG B 1 5 ? 54.502 49.498 12.336 1.00 11.09 420 ARG B O 1
ATOM 804 N N . LYS B 1 6 ? 55.817 51.322 12.463 1.00 12.80 421 LYS B N 1
ATOM 805 C CA . LYS B 1 6 ? 56.148 51.359 11.064 1.00 13.29 421 LYS B CA 1
ATOM 806 C C . LYS B 1 6 ? 57.341 50.457 10.799 1.00 12.62 421 LYS B C 1
ATOM 807 O O . LYS B 1 6 ? 58.351 50.498 11.516 1.00 15.39 421 LYS B O 1
ATOM 813 N N . VAL B 1 7 ? 57.201 49.667 9.746 1.00 9.03 422 VAL B N 1
ATOM 814 C CA . VAL B 1 7 ? 58.249 48.815 9.207 1.00 10.57 422 VAL B CA 1
ATOM 815 C C . VAL B 1 7 ? 58.349 49.088 7.713 1.00 11.92 422 VAL B C 1
ATOM 816 O O . VAL B 1 7 ? 57.406 48.862 6.975 1.00 10.72 422 VAL B O 1
ATOM 820 N N . VAL B 1 8 ? 59.482 49.600 7.269 1.00 10.74 423 VAL B N 1
ATOM 821 C CA . VAL B 1 8 ? 59.685 49.825 5.834 1.00 9.14 423 VAL B CA 1
ATOM 822 C C . VAL B 1 8 ? 60.636 48.782 5.271 1.00 10.00 423 VAL B C 1
ATOM 823 O O . VAL B 1 8 ? 61.805 48.706 5.655 1.00 13.89 423 VAL B O 1
ATOM 827 N N . LEU B 1 9 ? 60.119 47.959 4.371 1.00 8.79 424 LEU B N 1
ATOM 828 C CA . LEU B 1 9 ? 60.923 46.917 3.742 1.00 9.24 424 LEU B CA 1
ATOM 829 C C . LEU B 1 9 ? 61.277 47.306 2.321 1.00 8.02 424 LEU B C 1
ATOM 830 O O . LEU B 1 9 ? 60.486 47.921 1.592 1.00 9.87 424 LEU B O 1
ATOM 835 N N . HIS B 1 10 ? 62.460 46.880 1.916 1.00 9.28 425 HIS B N 1
ATOM 836 C CA . HIS B 1 10 ? 62.911 47.072 0.558 1.00 9.63 425 HIS B CA 1
ATOM 837 C C . HIS B 1 10 ? 63.166 45.693 0.022 1.00 11.96 425 HIS B C 1
ATOM 838 O O . HIS B 1 10 ? 64.018 44.966 0.547 1.00 16.73 425 HIS B O 1
ATOM 845 N N . LYS B 1 11 ? 62.458 45.314 -1.024 1.00 11.37 426 LYS B N 1
ATOM 846 C CA A LYS B 1 11 ? 62.603 43.979 -1.570 0.50 12.56 426 LYS B CA 1
ATOM 847 C CA B LYS B 1 11 ? 62.675 43.979 -1.527 0.50 13.16 426 LYS B CA 1
ATOM 848 C C . LYS B 1 11 ? 63.542 43.939 -2.756 1.00 13.05 426 LYS B C 1
ATOM 849 O O . LYS B 1 11 ? 64.068 44.950 -3.189 1.00 14.03 426 LYS B O 1
ATOM 860 N N A GLY B 1 12 ? 63.767 42.718 -3.212 0.50 17.52 427 GLY B N 1
ATOM 861 N N B GLY B 1 12 ? 63.713 42.723 -3.268 0.50 16.91 427 GLY B N 1
ATOM 862 C CA A GLY B 1 12 ? 64.355 42.472 -4.500 0.50 18.47 427 GLY B CA 1
ATOM 863 C CA B GLY B 1 12 ? 64.463 42.469 -4.486 0.50 17.20 427 GLY B CA 1
ATOM 864 C C A GLY B 1 12 ? 63.311 41.757 -5.329 0.50 19.72 427 GLY B C 1
ATOM 865 C C B GLY B 1 12 ? 63.503 42.079 -5.592 0.50 18.65 427 GLY B C 1
ATOM 866 O O A GLY B 1 12 ? 62.103 41.849 -5.074 0.50 18.12 427 GLY B O 1
ATOM 867 O O B GLY B 1 12 ? 62.535 42.822 -5.854 0.50 13.64 427 GLY B O 1
ATOM 868 N N . SER B 1 13 ? 63.788 40.944 -6.249 1.00 16.93 428 SER B N 1
ATOM 869 C CA . SER B 1 13 ? 62.968 40.420 -7.350 1.00 16.81 428 SER B CA 1
ATOM 870 C C . SER B 1 13 ? 61.915 39.374 -6.986 1.00 18.02 428 SER B C 1
ATOM 871 O O . SER B 1 13 ? 61.119 39.012 -7.857 1.00 16.73 428 SER B O 1
ATOM 874 N N . THR B 1 14 ? 61.924 38.854 -5.756 1.00 19.76 429 THR B N 1
ATOM 875 C CA . THR B 1 14 ? 61.035 37.736 -5.380 1.00 20.16 429 THR B CA 1
ATOM 876 C C . THR B 1 14 ? 60.196 38.025 -4.132 1.00 16.45 429 THR B C 1
ATOM 877 O O . THR B 1 14 ? 59.723 37.115 -3.433 1.00 23.57 429 THR B O 1
ATOM 881 N N . GLY B 1 15 ? 59.961 39.301 -3.894 1.00 14.88 430 GLY B N 1
ATOM 882 C CA . GLY B 1 15 ? 59.056 39.706 -2.844 1.00 13.62 430 GLY B CA 1
ATOM 883 C C . GLY B 1 15 ? 59.710 39.995 -1.527 1.00 11.08 430 GLY B C 1
ATOM 884 O O . GLY B 1 15 ? 60.942 39.999 -1.413 1.00 14.12 430 GLY B O 1
ATOM 885 N N . LEU B 1 16 ? 58.840 40.224 -0.537 1.00 7.78 431 LEU B N 1
ATOM 886 C CA . LEU B 1 16 ? 59.201 40.729 0.773 1.00 9.01 431 LEU B CA 1
ATOM 887 C C . LEU B 1 16 ? 59.779 39.674 1.691 1.00 7.31 431 LEU B C 1
ATOM 888 O O . LEU B 1 16 ? 60.445 40.002 2.662 1.00 8.65 431 LEU B O 1
ATOM 893 N N . GLY B 1 17 ? 59.511 38.410 1.388 1.00 7.66 432 GLY B N 1
ATOM 894 C CA . GLY B 1 17 ? 60.066 37.314 2.172 1.00 7.19 432 GLY B CA 1
ATOM 895 C C . GLY B 1 17 ? 59.275 36.970 3.409 1.00 7.75 432 GLY B C 1
ATOM 896 O O . GLY B 1 17 ? 59.859 36.623 4.434 1.00 8.20 432 GLY B O 1
ATOM 897 N N . PHE B 1 18 ? 57.951 37.056 3.331 1.00 7.17 433 PHE B N 1
ATOM 898 C CA . PHE B 1 18 ? 57.108 36.528 4.409 1.00 6.64 433 PHE B CA 1
ATOM 899 C C . PHE B 1 18 ? 55.782 36.046 3.860 1.00 7.44 433 PHE B C 1
ATOM 900 O O . PHE B 1 18 ? 55.424 36.386 2.737 1.00 7.52 433 PHE B O 1
ATOM 908 N N . ASN B 1 19 ? 55.096 35.214 4.644 1.00 6.59 434 ASN B N 1
ATOM 909 C CA . ASN B 1 19 ? 53.763 34.753 4.307 1.00 7.17 434 ASN B CA 1
ATOM 910 C C . ASN B 1 19 ? 52.737 35.443 5.187 1.00 7.19 434 ASN B C 1
ATOM 911 O O . ASN B 1 19 ? 53.020 35.769 6.341 1.00 7.18 434 ASN B O 1
ATOM 916 N N . ILE B 1 20 ? 51.548 35.629 4.621 1.00 5.67 435 ILE B N 1
ATOM 917 C CA . ILE B 1 20 ? 50.390 36.063 5.377 1.00 7.03 435 ILE B CA 1
ATOM 918 C C . ILE B 1 20 ? 49.332 34.953 5.439 1.00 6.62 435 ILE B C 1
ATOM 919 O O . ILE B 1 20 ? 49.140 34.171 4.481 1.00 6.66 435 ILE B O 1
ATOM 924 N N . VAL B 1 21 ? 48.644 34.930 6.570 1.00 6.29 436 VAL B N 1
ATOM 925 C CA . VAL B 1 21 ? 47.434 34.151 6.781 1.00 6.02 436 VAL B CA 1
ATOM 926 C C . VAL B 1 21 ? 46.351 35.096 7.319 1.00 6.82 436 VAL B C 1
ATOM 927 O O . VAL B 1 21 ? 46.620 36.267 7.588 1.00 7.31 436 VAL B O 1
ATOM 931 N N . GLY B 1 22 ? 45.143 34.567 7.498 1.00 7.02 437 GLY B N 1
ATOM 932 C CA . GLY B 1 22 ? 44.030 35.371 7.980 1.00 6.12 437 GLY B CA 1
ATOM 933 C C . GLY B 1 22 ? 43.294 36.057 6.845 1.00 7.90 437 GLY B C 1
ATOM 934 O O . GLY B 1 22 ? 43.409 35.669 5.693 1.00 8.00 437 GLY B O 1
ATOM 935 N N . GLY B 1 23 ? 42.498 37.069 7.165 1.00 6.01 438 GLY B N 1
ATOM 936 C CA . GLY B 1 23 ? 41.669 37.701 6.160 1.00 6.54 438 GLY B CA 1
ATOM 937 C C . GLY B 1 23 ? 40.549 36.783 5.704 1.00 9.07 438 GLY B C 1
ATOM 938 O O . GLY B 1 23 ? 40.049 36.894 4.579 1.00 8.90 438 GLY B O 1
ATOM 939 N N . GLU B 1 24 ? 40.164 35.867 6.594 1.00 7.46 439 GLU B N 1
ATOM 940 C CA . GLU B 1 24 ? 39.055 34.962 6.366 1.00 7.81 439 GLU B CA 1
ATOM 941 C C . GLU B 1 24 ? 38.490 34.620 7.726 1.00 6.08 439 GLU B C 1
ATOM 942 O O . GLU B 1 24 ? 39.183 34.801 8.728 1.00 6.41 439 GLU B O 1
ATOM 948 N N . ASP B 1 25 ? 37.228 34.196 7.759 1.00 6.39 440 ASP B N 1
ATOM 949 C CA . ASP B 1 25 ? 36.544 33.861 9.006 1.00 5.42 440 ASP B CA 1
ATOM 950 C C . ASP B 1 25 ? 36.597 35.012 10.011 1.00 6.60 440 ASP B C 1
ATOM 951 O O . ASP B 1 25 ? 36.648 34.777 11.225 1.00 8.18 440 ASP B O 1
ATOM 956 N N . GLY B 1 26 ? 36.590 36.249 9.509 1.00 7.16 441 GLY B N 1
ATOM 957 C CA . GLY B 1 26 ? 36.604 37.426 10.376 1.00 7.87 441 GLY B CA 1
ATOM 958 C C . GLY B 1 26 ? 37.952 37.854 10.899 1.00 9.25 441 GLY B C 1
ATOM 959 O O . GLY B 1 26 ? 38.068 38.938 11.509 1.00 9.52 441 GLY B O 1
ATOM 960 N N . GLU B 1 27 ? 38.982 37.063 10.596 1.00 7.68 442 GLU B N 1
ATOM 961 C CA . GLU B 1 27 ? 40.321 37.294 11.130 1.00 7.06 442 GLU B CA 1
ATOM 962 C C . GLU B 1 27 ? 41.080 38.406 10.400 1.00 8.35 442 GLU B C 1
ATOM 963 O O . GLU B 1 27 ? 40.870 38.647 9.208 1.00 8.43 442 GLU B O 1
ATOM 969 N N . GLY B 1 28 ? 41.972 39.063 11.142 1.00 7.25 443 GLY B N 1
ATOM 970 C CA . GLY B 1 28 ? 42.917 40.016 10.587 1.00 7.70 443 GLY B CA 1
ATOM 971 C C . GLY B 1 28 ? 43.979 39.316 9.765 1.00 6.21 443 GLY B C 1
ATOM 972 O O . GLY B 1 28 ? 43.934 38.093 9.556 1.00 6.10 443 GLY B O 1
ATOM 973 N N . ILE B 1 29 ? 44.952 40.103 9.314 1.00 6.23 444 ILE B N 1
ATOM 974 C CA . ILE B 1 29 ? 46.045 39.624 8.459 1.00 6.32 444 ILE B CA 1
ATOM 975 C C . ILE B 1 29 ? 47.281 39.440 9.347 1.00 5.46 444 ILE B C 1
ATOM 976 O O . ILE B 1 29 ? 47.760 40.400 9.949 1.00 6.53 444 ILE B O 1
ATOM 981 N N . PHE B 1 30 ? 47.782 38.210 9.417 1.00 6.38 445 PHE B N 1
ATOM 982 C CA . PHE B 1 30 ? 48.919 37.885 10.267 1.00 6.59 445 PHE B CA 1
ATOM 983 C C . PHE B 1 30 ? 50.110 37.375 9.462 1.00 6.85 445 PHE B C 1
ATOM 984 O O . PHE B 1 30 ? 49.954 36.668 8.464 1.00 6.62 445 PHE B O 1
ATOM 992 N N . VAL B 1 31 ? 51.295 37.692 9.958 1.00 6.30 446 VAL B N 1
ATOM 993 C CA . VAL B 1 31 ? 52.547 37.148 9.425 1.00 6.90 446 VAL B CA 1
ATOM 994 C C . VAL B 1 31 ? 52.694 35.740 9.994 1.00 6.97 446 VAL B C 1
ATOM 995 O O . VAL B 1 31 ? 52.730 35.570 11.207 1.00 8.87 446 VAL B O 1
ATOM 999 N N . SER B 1 32 ? 52.753 34.734 9.117 1.00 6.94 447 SER B N 1
ATOM 1000 C CA . SER B 1 32 ? 52.809 33.321 9.544 1.00 8.46 447 SER B CA 1
ATOM 1001 C C . SER B 1 32 ? 54.204 32.699 9.438 1.00 9.00 447 SER B C 1
ATOM 1002 O O . SER B 1 32 ? 54.466 31.625 10.007 1.00 9.74 447 SER B O 1
ATOM 1005 N N . PHE B 1 33 ? 55.083 33.359 8.683 1.00 8.17 448 PHE B N 1
ATOM 1006 C CA . PHE B 1 33 ? 56.363 32.767 8.300 1.00 9.21 448 PHE B CA 1
ATOM 1007 C C . PHE B 1 33 ? 57.271 33.854 7.751 1.00 7.67 448 PHE B C 1
ATOM 1008 O O . PHE B 1 33 ? 56.803 34.710 7.008 1.00 8.02 448 PHE B O 1
ATOM 1016 N N . ILE B 1 34 ? 58.553 33.791 8.109 1.00 9.67 449 ILE B N 1
ATOM 1017 C CA . ILE B 1 34 ? 59.576 34.702 7.593 1.00 9.29 449 ILE B CA 1
ATOM 1018 C C . ILE B 1 34 ? 60.645 33.871 6.894 1.00 9.63 449 ILE B C 1
ATOM 1019 O O . ILE B 1 34 ? 61.219 32.960 7.502 1.00 13.26 449 ILE B O 1
ATOM 1024 N N . LEU B 1 35 ? 60.910 34.195 5.630 1.00 10.02 450 LEU B N 1
ATOM 1025 C CA . LEU B 1 35 ? 61.822 33.424 4.799 1.00 11.36 450 LEU B CA 1
ATOM 1026 C C . LEU B 1 35 ? 63.267 33.742 5.159 1.00 11.09 450 LEU B C 1
ATOM 1027 O O . LEU B 1 35 ? 63.667 34.898 5.127 1.00 10.09 450 LEU B O 1
ATOM 1032 N N . ALA B 1 36 ? 64.056 32.723 5.485 1.00 12.68 451 ALA B N 1
ATOM 1033 C CA . ALA B 1 36 ? 65.452 32.943 5.848 1.00 11.37 451 ALA B CA 1
ATOM 1034 C C . ALA B 1 36 ? 66.193 33.688 4.734 1.00 10.68 451 ALA B C 1
ATOM 1035 O O . ALA B 1 36 ? 66.124 33.278 3.583 1.00 13.02 451 ALA B O 1
ATOM 1037 N N . GLY B 1 37 ? 66.894 34.759 5.096 1.00 11.26 452 GLY B N 1
ATOM 1038 C CA . GLY B 1 37 ? 67.704 35.511 4.142 1.00 10.12 452 GLY B CA 1
ATOM 1039 C C . GLY B 1 37 ? 66.937 36.498 3.263 1.00 11.55 452 GLY B C 1
ATOM 1040 O O . GLY B 1 37 ? 67.556 37.283 2.533 1.00 11.54 452 GLY B O 1
ATOM 1041 N N . GLY B 1 38 ? 65.609 36.464 3.304 1.00 9.27 453 GLY B N 1
ATOM 1042 C CA . GLY B 1 38 ? 64.815 37.448 2.575 1.00 7.69 453 GLY B CA 1
ATOM 1043 C C . GLY B 1 38 ? 64.770 38.839 3.190 1.00 9.96 453 GLY B C 1
ATOM 1044 O O . GLY B 1 38 ? 65.270 39.087 4.287 1.00 9.35 453 GLY B O 1
ATOM 1045 N N . PRO B 1 39 ? 64.167 39.791 2.471 1.00 10.00 454 PRO B N 1
ATOM 1046 C CA . PRO B 1 39 ? 64.134 41.153 2.992 1.00 8.93 454 PRO B CA 1
ATOM 1047 C C . PRO B 1 39 ? 63.569 41.281 4.412 1.00 10.10 454 PRO B C 1
ATOM 1048 O O . PRO B 1 39 ? 64.149 41.999 5.230 1.00 9.48 454 PRO B O 1
ATOM 1052 N N . ALA B 1 40 ? 62.452 40.603 4.708 1.00 9.07 455 ALA B N 1
ATOM 1053 C CA . ALA B 1 40 ? 61.840 40.741 6.027 1.00 7.78 455 ALA B CA 1
ATOM 1054 C C . ALA B 1 40 ? 62.790 40.192 7.102 1.00 8.80 455 ALA B C 1
ATOM 1055 O O . ALA B 1 40 ? 62.930 40.788 8.175 1.00 11.00 455 ALA B O 1
ATOM 1057 N N . ASP B 1 41 ? 63.415 39.053 6.824 1.00 10.37 456 ASP B N 1
ATOM 1058 C CA . ASP B 1 41 ? 64.356 38.440 7.774 1.00 10.23 456 ASP B CA 1
ATOM 1059 C C . ASP B 1 41 ? 65.543 39.351 8.038 1.00 9.76 456 ASP B C 1
ATOM 1060 O O . ASP B 1 41 ? 65.890 39.631 9.191 1.00 11.48 456 ASP B O 1
ATOM 1065 N N . LEU B 1 42 ? 66.142 39.851 6.963 1.00 10.28 457 LEU B N 1
ATOM 1066 C CA . LEU B 1 42 ? 67.327 40.679 7.080 1.00 9.47 457 LEU B CA 1
ATOM 1067 C C . LEU B 1 42 ? 67.042 41.956 7.862 1.00 8.89 457 LEU B C 1
ATOM 1068 O O . LEU B 1 42 ? 67.880 42.416 8.635 1.00 13.05 457 LEU B O 1
ATOM 1073 N N . SER B 1 43 ? 65.845 42.518 7.701 1.00 10.36 458 SER B N 1
ATOM 1074 C CA . SER B 1 43 ? 65.479 43.749 8.397 1.00 10.88 458 SER B CA 1
ATOM 1075 C C . SER B 1 43 ? 65.413 43.557 9.906 1.00 11.87 458 SER B C 1
ATOM 1076 O O . SER B 1 43 ? 65.715 44.482 10.656 1.00 12.52 458 SER B O 1
ATOM 1079 N N . GLY B 1 44 ? 64.967 42.377 10.337 1.00 11.74 459 GLY B N 1
ATOM 1080 C CA . GLY B 1 44 ? 64.817 42.076 11.764 1.00 13.31 459 GLY B CA 1
ATOM 1081 C C . GLY B 1 44 ? 63.620 42.713 12.463 1.00 10.49 459 GLY B C 1
ATOM 1082 O O . GLY B 1 44 ? 63.514 42.637 13.695 1.00 18.06 459 GLY B O 1
ATOM 1083 N N A GLU B 1 45 ? 62.723 43.352 11.724 0.50 11.54 460 GLU B N 1
ATOM 1084 N N B GLU B 1 45 ? 62.727 43.297 11.660 0.50 11.55 460 GLU B N 1
ATOM 1085 C CA A GLU B 1 45 ? 61.633 44.114 12.332 0.50 13.66 460 GLU B CA 1
ATOM 1086 C CA B GLU B 1 45 ? 61.677 44.208 12.110 0.50 10.27 460 GLU B CA 1
ATOM 1087 C C A GLU B 1 45 ? 60.369 43.265 12.486 0.50 14.70 460 GLU B C 1
ATOM 1088 C C B GLU B 1 45 ? 60.257 43.669 11.930 0.50 9.46 460 GLU B C 1
ATOM 1089 O O A GLU B 1 45 ? 59.653 43.354 13.484 0.50 12.90 460 GLU B O 1
ATOM 1090 O O B GLU B 1 45 ? 59.296 44.405 12.165 0.50 11.63 460 GLU B O 1
ATOM 1101 N N . LEU B 1 46 ? 60.126 42.412 11.508 1.00 11.94 461 LEU B N 1
ATOM 1102 C CA A LEU B 1 46 ? 58.821 41.730 11.413 0.00 7.31 461 LEU B CA 1
ATOM 1103 C CA B LEU B 1 46 ? 58.839 41.737 11.400 1.00 9.76 461 LEU B CA 1
ATOM 1104 C C . LEU B 1 46 ? 59.010 40.348 12.014 1.00 10.51 461 LEU B C 1
ATOM 1105 O O . LEU B 1 46 ? 60.097 39.755 11.944 1.00 13.16 461 LEU B O 1
ATOM 1114 N N . GLN B 1 47 ? 57.942 39.823 12.604 1.00 9.21 462 GLN B N 1
ATOM 1115 C CA . GLN B 1 47 ? 57.973 38.473 13.141 1.00 10.11 462 GLN B CA 1
ATOM 1116 C C . GLN B 1 47 ? 56.628 37.808 13.026 1.00 8.59 462 GLN B C 1
ATOM 1117 O O . GLN B 1 47 ? 55.605 38.456 12.856 1.00 8.79 462 GLN B O 1
ATOM 1123 N N . ARG B 1 48 ? 56.670 36.491 13.104 1.00 10.28 463 ARG B N 1
ATOM 1124 C CA . ARG B 1 48 ? 55.484 35.668 13.109 1.00 9.59 463 ARG B CA 1
ATOM 1125 C C . ARG B 1 48 ? 54.594 36.181 14.237 1.00 7.72 463 ARG B C 1
ATOM 1126 O O . ARG B 1 48 ? 55.053 36.396 15.372 1.00 10.74 463 ARG B O 1
ATOM 1134 N N . GLY B 1 49 ? 53.309 36.342 13.929 1.00 7.82 464 GLY B N 1
ATOM 1135 C CA . GLY B 1 49 ? 52.334 36.866 14.873 1.00 7.10 464 GLY B CA 1
ATOM 1136 C C . GLY B 1 49 ? 52.106 38.358 14.838 1.00 6.34 464 GLY B C 1
ATOM 1137 O O . GLY B 1 49 ? 51.223 38.876 15.517 1.00 8.81 464 GLY B O 1
ATOM 1138 N N . ASP B 1 50 ? 52.901 39.074 14.056 1.00 6.46 465 ASP B N 1
ATOM 1139 C CA . ASP B 1 50 ? 52.578 40.462 13.724 1.00 6.27 465 ASP B CA 1
ATOM 1140 C C . ASP B 1 50 ? 51.298 40.498 12.905 1.00 8.40 465 ASP B C 1
ATOM 1141 O O . ASP B 1 50 ? 51.099 39.671 12.012 1.00 8.84 465 ASP B O 1
ATOM 1146 N N . GLN B 1 51 ? 50.432 41.442 13.234 1.00 7.37 466 GLN B N 1
ATOM 1147 C CA . GLN B 1 51 ? 49.291 41.749 12.393 1.00 7.01 466 GLN B CA 1
ATOM 1148 C C . GLN B 1 51 ? 49.629 42.896 11.466 1.00 7.97 466 GLN B C 1
ATOM 1149 O O . GLN B 1 51 ? 50.179 43.901 11.908 1.00 8.14 466 GLN B O 1
ATOM 1155 N N . ILE B 1 52 ? 49.274 42.738 10.192 1.00 7.25 467 ILE B N 1
ATOM 1156 C CA . ILE B 1 52 ? 49.493 43.771 9.169 1.00 7.51 467 ILE B CA 1
ATOM 1157 C C . ILE B 1 52 ? 48.261 44.675 9.144 1.00 6.79 467 ILE B C 1
ATOM 1158 O O . ILE B 1 52 ? 47.161 44.218 8.808 1.00 8.65 467 ILE B O 1
ATOM 1163 N N . LEU B 1 53 ? 48.450 45.943 9.509 1.00 9.25 468 LEU B N 1
ATOM 1164 C CA . LEU B 1 53 ? 47.358 46.896 9.589 1.00 9.95 468 LEU B CA 1
ATOM 1165 C C . LEU B 1 53 ? 47.232 47.781 8.351 1.00 7.93 468 LEU B C 1
ATOM 1166 O O . LEU B 1 53 ? 46.138 48.249 8.026 1.00 8.84 468 LEU B O 1
ATOM 1171 N N . SER B 1 54 ? 48.345 48.067 7.683 1.00 9.21 469 SER B N 1
ATOM 1172 C CA . SER B 1 54 ? 48.299 48.862 6.453 1.00 7.92 469 SER B CA 1
ATOM 1173 C C . SER B 1 54 ? 49.571 48.693 5.657 1.00 9.33 469 SER B C 1
ATOM 1174 O O . SER B 1 54 ? 50.614 48.322 6.217 1.00 9.45 469 SER B O 1
ATOM 1177 N N . VAL B 1 55 ? 49.463 48.969 4.356 1.00 9.15 470 VAL B N 1
ATOM 1178 C CA . VAL B 1 55 ? 50.581 48.819 3.403 1.00 8.89 470 VAL B CA 1
ATOM 1179 C C . VAL B 1 55 ? 50.550 50.036 2.495 1.00 9.14 470 VAL B C 1
ATOM 1180 O O . VAL B 1 55 ? 49.559 50.268 1.824 1.00 12.91 470 VAL B O 1
ATOM 1184 N N . ASN B 1 56 ? 51.608 50.834 2.507 1.00 10.21 471 ASN B N 1
ATOM 1185 C CA . ASN B 1 56 ? 51.687 52.034 1.660 1.00 13.62 471 ASN B CA 1
ATOM 1186 C C . ASN B 1 56 ? 50.435 52.909 1.785 1.00 15.01 471 ASN B C 1
ATOM 1187 O O . ASN B 1 56 ? 49.920 53.439 0.799 1.00 16.55 471 ASN B O 1
ATOM 1192 N N . GLY B 1 57 ? 49.943 53.033 3.016 1.00 14.77 472 GLY B N 1
ATOM 1193 C CA . GLY B 1 57 ? 48.769 53.854 3.305 1.00 19.36 472 GLY B CA 1
ATOM 1194 C C . GLY B 1 57 ? 47.427 53.182 3.019 1.00 17.92 472 GLY B C 1
ATOM 1195 O O . GLY B 1 57 ? 46.382 53.751 3.329 1.00 20.93 472 GLY B O 1
ATOM 1196 N N . ILE B 1 58 ? 47.443 51.981 2.440 1.00 17.21 473 ILE B N 1
ATOM 1197 C CA . ILE B 1 58 ? 46.231 51.205 2.186 1.00 16.29 473 ILE B CA 1
ATOM 1198 C C . ILE B 1 58 ? 45.837 50.481 3.479 1.00 15.64 473 ILE B C 1
ATOM 1199 O O . IL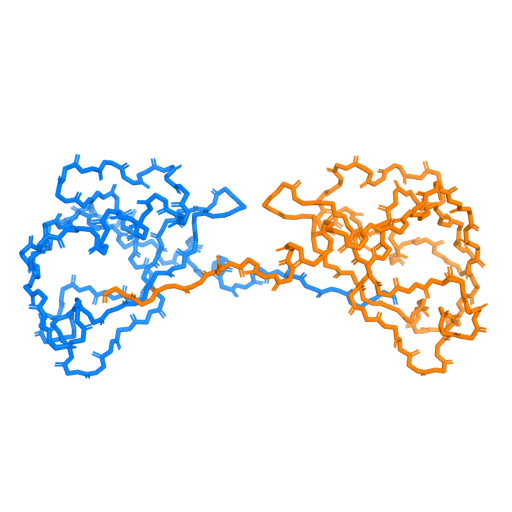E B 1 58 ? 46.592 49.663 4.011 1.00 14.71 473 ILE B O 1
ATOM 1204 N N . ASP B 1 59 ? 44.653 50.791 3.989 1.00 15.09 474 ASP B N 1
ATOM 1205 C CA . ASP B 1 59 ? 44.182 50.207 5.240 1.00 13.65 474 ASP B CA 1
ATOM 1206 C C . ASP B 1 59 ? 43.838 48.739 5.018 1.00 14.28 474 ASP B C 1
ATOM 1207 O O . ASP B 1 59 ? 43.017 48.415 4.161 1.00 17.55 474 ASP B O 1
ATOM 1212 N N . LEU B 1 60 ? 44.452 47.854 5.796 1.00 11.52 475 LEU B N 1
ATOM 1213 C CA . LEU B 1 60 ? 44.155 46.427 5.707 1.00 11.78 475 LEU B CA 1
ATOM 1214 C C . LEU B 1 60 ? 43.485 45.907 6.974 1.00 14.05 475 LEU B C 1
ATOM 1215 O O . LEU B 1 60 ? 43.336 44.689 7.130 1.00 14.79 475 LEU B O 1
ATOM 1220 N N . ARG B 1 61 ? 43.125 46.805 7.896 1.00 15.56 476 ARG B N 1
ATOM 1221 C CA A ARG B 1 61 ? 42.248 46.469 9.004 0.50 17.41 476 ARG B CA 1
ATOM 1222 C CA B ARG B 1 61 ? 42.279 46.381 8.992 0.50 15.21 476 ARG B CA 1
ATOM 1223 C C . ARG B 1 61 ? 40.879 46.124 8.405 1.00 16.58 476 ARG B C 1
ATOM 1224 O O . ARG B 1 61 ? 40.178 47.019 7.872 1.00 27.34 476 ARG B O 1
ATOM 1239 N N . GLY B 1 62 ? 40.499 44.872 8.478 1.00 17.01 477 GLY B N 1
ATOM 1240 C CA . GLY B 1 62 ? 39.249 44.408 7.928 1.00 15.71 477 GLY B CA 1
ATOM 1241 C C . GLY B 1 62 ? 39.384 43.851 6.528 1.00 10.69 477 GLY B C 1
ATOM 1242 O O . GLY B 1 62 ? 38.390 43.471 5.941 1.00 15.01 477 GLY B O 1
ATOM 1243 N N . ALA B 1 63 ? 40.589 43.855 5.973 1.00 9.76 478 ALA B N 1
ATOM 1244 C CA . ALA B 1 63 ? 40.787 43.390 4.597 1.00 9.91 478 ALA B CA 1
ATOM 1245 C C . ALA B 1 63 ? 40.531 41.896 4.469 1.00 8.09 478 ALA B C 1
ATOM 1246 O O . ALA B 1 63 ? 40.806 41.126 5.399 1.00 10.16 478 ALA B O 1
ATOM 1248 N N . SER B 1 64 ? 40.018 41.489 3.312 1.00 6.85 479 SER B N 1
ATOM 1249 C CA . SER B 1 64 ? 40.023 40.079 2.953 1.00 6.70 479 SER B CA 1
ATOM 1250 C C . SER B 1 64 ? 41.442 39.633 2.665 1.00 6.87 479 SER B C 1
ATOM 1251 O O . SER B 1 64 ? 42.316 40.449 2.352 1.00 8.10 479 SER B O 1
ATOM 1254 N N . HIS B 1 65 ? 41.654 38.324 2.699 1.00 6.71 480 HIS B N 1
ATOM 1255 C CA . HIS B 1 65 ? 42.947 37.763 2.310 1.00 7.24 480 HIS B CA 1
ATOM 1256 C C . HIS B 1 65 ? 43.342 38.255 0.931 1.00 6.71 480 HIS B C 1
ATOM 1257 O O . HIS B 1 65 ? 44.499 38.608 0.701 1.00 8.25 480 HIS B O 1
ATOM 1264 N N . GLU B 1 66 ? 42.383 38.241 0.003 1.00 7.02 481 GLU B N 1
ATOM 1265 C CA . GLU B 1 66 ? 42.621 38.677 -1.369 1.00 6.61 481 GLU B CA 1
ATOM 1266 C C . GLU B 1 66 ? 43.101 40.123 -1.433 1.00 6.71 481 GLU B C 1
ATOM 1267 O O . GLU B 1 66 ? 44.012 40.451 -2.202 1.00 8.55 481 GLU B O 1
ATOM 1273 N N . GLN B 1 67 ? 42.445 40.995 -0.667 1.00 6.51 482 GLN B N 1
ATOM 1274 C CA . GLN B 1 67 ? 42.800 42.410 -0.625 1.00 7.72 482 GLN B CA 1
ATOM 1275 C C . GLN B 1 67 ? 44.204 42.597 -0.071 1.00 8.63 482 GLN B C 1
ATOM 1276 O O . GLN B 1 67 ? 44.986 43.417 -0.569 1.00 8.98 482 GLN B O 1
ATOM 1282 N N . ALA B 1 68 ? 44.506 41.854 0.989 1.00 7.76 483 ALA B N 1
ATOM 1283 C CA . ALA B 1 68 ? 45.821 41.945 1.621 1.00 8.44 483 ALA B CA 1
ATOM 1284 C C . ALA B 1 68 ? 46.916 41.446 0.664 1.00 6.76 483 ALA B C 1
ATOM 1285 O O . ALA B 1 68 ? 47.967 42.085 0.507 1.00 8.59 483 ALA B O 1
ATOM 1287 N N . ALA B 1 69 ? 46.694 40.291 0.045 1.00 7.85 484 ALA B N 1
ATOM 1288 C CA . ALA B 1 69 ? 47.677 39.741 -0.904 1.00 7.75 484 ALA B CA 1
ATOM 1289 C C . ALA B 1 69 ? 47.909 40.733 -2.050 1.00 8.87 484 ALA B C 1
ATOM 1290 O O . ALA B 1 69 ? 49.059 40.974 -2.429 1.00 9.65 484 ALA B O 1
ATOM 1292 N N . ALA B 1 70 ? 46.826 41.315 -2.580 1.00 8.94 485 ALA B N 1
ATOM 1293 C CA . ALA B 1 70 ? 46.917 42.257 -3.714 1.00 9.63 485 ALA B CA 1
ATOM 1294 C C . ALA B 1 70 ? 47.698 43.506 -3.307 1.00 8.39 485 ALA B C 1
ATOM 1295 O O . ALA B 1 70 ? 48.556 43.981 -4.054 1.00 9.87 485 ALA B O 1
ATOM 1297 N N . ALA B 1 71 ? 47.458 43.991 -2.089 1.00 7.65 486 ALA B N 1
ATOM 1298 C CA . ALA B 1 71 ? 48.124 45.194 -1.589 1.00 7.87 486 ALA B CA 1
ATOM 1299 C C . ALA B 1 71 ? 49.609 44.945 -1.413 1.00 9.13 486 ALA B C 1
ATOM 1300 O O . ALA B 1 71 ? 50.434 45.761 -1.824 1.00 10.35 486 ALA B O 1
ATOM 1302 N N . LEU B 1 72 ? 49.954 43.801 -0.831 1.00 6.82 487 LEU B N 1
ATOM 1303 C CA . LEU B 1 72 ? 51.364 43.497 -0.562 1.00 6.10 487 LEU B CA 1
ATOM 1304 C C . LEU B 1 72 ? 52.137 43.173 -1.854 1.00 7.75 487 LEU B C 1
ATOM 1305 O O . LEU B 1 72 ? 53.243 43.675 -2.084 1.00 10.68 487 LEU B O 1
ATOM 1310 N N . LYS B 1 73 ? 51.551 42.337 -2.707 1.00 7.20 488 LYS B N 1
ATOM 1311 C CA . LYS B 1 73 ? 52.190 41.990 -4.003 1.00 8.45 488 LYS B CA 1
ATOM 1312 C C . LYS B 1 73 ? 52.263 43.183 -4.969 1.00 9.69 488 LYS B C 1
ATOM 1313 O O . LYS B 1 73 ? 53.197 43.276 -5.795 1.00 13.94 488 LYS B O 1
ATOM 1319 N N . GLY B 1 74 ? 51.277 44.074 -4.877 1.00 9.49 489 GLY B N 1
ATOM 1320 C CA . GLY B 1 74 ? 51.188 45.231 -5.747 1.00 10.02 489 GLY B CA 1
ATOM 1321 C C . GLY B 1 74 ? 51.990 46.42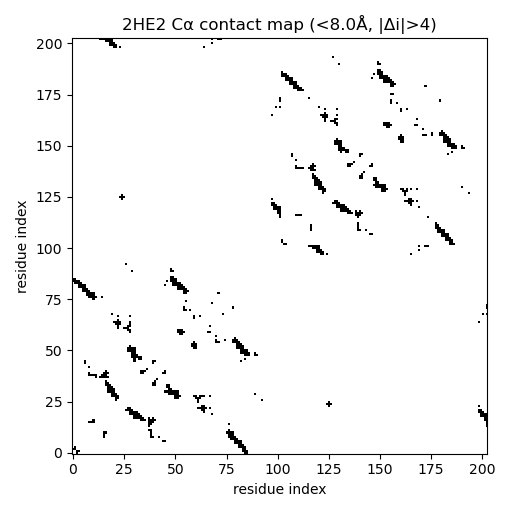4 -5.272 1.00 11.43 489 GLY B C 1
ATOM 1322 O O . GLY B 1 74 ? 52.079 47.433 -5.982 1.00 13.13 489 GLY B O 1
ATOM 1323 N N . ALA B 1 75 ? 52.578 46.313 -4.077 1.00 9.70 490 ALA B N 1
ATOM 1324 C CA . ALA B 1 75 ? 53.175 47.461 -3.373 1.00 11.67 490 ALA B CA 1
ATOM 1325 C C . ALA B 1 75 ? 54.515 47.931 -3.909 1.00 13.30 490 ALA B C 1
ATOM 1326 O O . ALA B 1 75 ? 55.037 48.951 -3.432 1.00 18.52 490 ALA B O 1
ATOM 1328 N N . GLY B 1 76 ? 55.093 47.244 -4.877 1.00 14.68 491 GLY B N 1
ATOM 1329 C CA . GLY B 1 76 ? 56.361 47.781 -5.435 1.00 16.05 491 GLY B CA 1
ATOM 1330 C C . GLY B 1 76 ? 57.540 47.636 -4.476 1.00 15.17 491 GLY B C 1
ATOM 1331 O O . GLY B 1 76 ? 57.387 47.095 -3.403 1.00 18.82 491 GLY B O 1
ATOM 1332 N N . GLN B 1 77 ? 58.716 48.141 -4.845 1.00 9.28 492 GLN B N 1
ATOM 1333 C CA . GLN B 1 77 ? 59.941 47.632 -4.243 1.00 6.84 492 GLN B CA 1
ATOM 1334 C C . GLN B 1 77 ? 60.212 48.152 -2.838 1.00 7.50 492 GLN B C 1
ATOM 1335 O O . GLN B 1 77 ? 60.919 47.505 -2.070 1.00 8.93 492 GLN B O 1
ATOM 1341 N N . THR B 1 78 ? 59.654 49.306 -2.517 1.00 9.24 493 THR B N 1
ATOM 1342 C CA . THR B 1 78 ? 59.753 49.899 -1.183 1.00 8.91 493 THR B CA 1
ATOM 1343 C C . THR B 1 78 ? 58.353 49.930 -0.587 1.00 9.73 493 THR B C 1
ATOM 1344 O O . THR B 1 78 ? 57.439 50.490 -1.202 1.00 11.87 493 THR B O 1
ATOM 1348 N N . VAL B 1 79 ? 58.195 49.256 0.553 1.00 8.29 494 VAL B N 1
ATOM 1349 C CA . VAL B 1 79 ? 56.883 49.003 1.146 1.00 10.77 494 VAL B CA 1
ATOM 1350 C C . VAL B 1 79 ? 56.851 49.469 2.599 1.00 10.64 494 VAL B C 1
ATOM 1351 O O . VAL B 1 79 ? 57.605 48.977 3.428 1.00 11.75 494 VAL B O 1
ATOM 1355 N N . THR B 1 80 ? 55.979 50.433 2.892 1.00 9.97 495 THR B N 1
ATOM 1356 C CA . THR B 1 80 ? 55.800 50.942 4.254 1.00 9.56 495 THR B CA 1
ATOM 1357 C C . THR B 1 80 ? 54.622 50.219 4.892 1.00 9.01 495 THR B C 1
ATOM 1358 O O . THR B 1 80 ? 53.482 50.417 4.509 1.00 12.33 495 THR B O 1
ATOM 1362 N N . ILE B 1 81 ? 54.926 49.378 5.868 1.00 8.11 496 ILE B N 1
ATOM 1363 C CA . ILE B 1 81 ? 53.933 48.567 6.567 1.00 10.11 496 ILE B CA 1
ATOM 1364 C C . ILE B 1 81 ? 53.695 49.161 7.952 1.00 7.52 496 ILE B C 1
ATOM 1365 O O .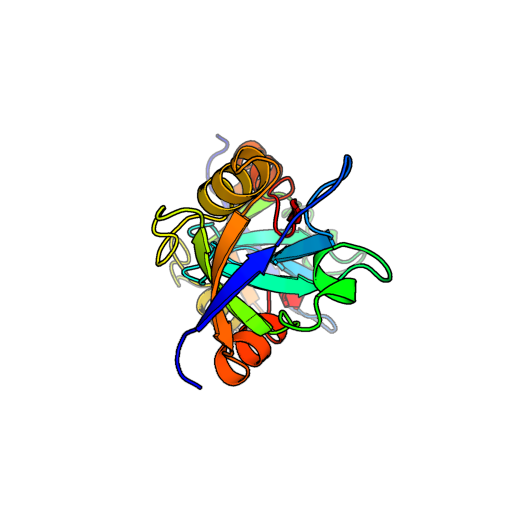 ILE B 1 81 ? 54.643 49.586 8.608 1.00 10.21 496 ILE B O 1
ATOM 1370 N N . ILE B 1 82 ? 52.443 49.207 8.391 1.00 7.34 497 ILE B N 1
ATOM 1371 C CA . ILE B 1 82 ? 52.156 49.379 9.824 1.00 9.24 497 ILE B CA 1
ATOM 1372 C C . ILE B 1 82 ? 51.754 48.013 10.357 1.00 8.67 497 ILE B C 1
ATOM 1373 O O . ILE B 1 82 ? 50.823 47.389 9.834 1.00 8.73 497 ILE B O 1
ATOM 1378 N N . ALA B 1 83 ? 52.496 47.548 11.355 1.00 7.55 498 ALA B N 1
ATOM 1379 C CA . ALA B 1 83 ? 52.297 46.235 11.942 1.00 7.75 498 ALA B CA 1
ATOM 1380 C C . ALA B 1 83 ? 52.124 46.362 13.453 1.00 9.25 498 ALA B C 1
ATOM 1381 O O . ALA B 1 83 ? 52.610 47.313 14.077 1.00 8.96 498 ALA B O 1
ATOM 1383 N N . GLN B 1 84 ? 51.429 45.398 14.039 1.00 9.59 499 GLN B N 1
ATOM 1384 C CA . GLN B 1 84 ? 51.249 45.377 15.487 1.00 10.47 499 GLN B CA 1
ATOM 1385 C C . GLN B 1 84 ? 51.334 43.939 15.955 1.00 7.84 499 GLN B C 1
ATOM 1386 O O . GLN B 1 84 ? 50.623 43.075 15.448 1.00 8.85 499 GLN B O 1
ATOM 1392 N N . TYR B 1 85 ? 52.212 43.687 16.906 1.00 8.42 500 TYR B N 1
ATOM 1393 C CA . TYR B 1 85 ? 52.417 42.329 17.390 1.00 7.31 500 TYR B CA 1
ATOM 1394 C C . TYR B 1 85 ? 51.199 41.884 18.193 1.00 10.48 500 TYR B C 1
ATOM 1395 O O . TYR B 1 85 ? 50.805 42.558 19.126 1.00 9.54 500 TYR B O 1
ATOM 1404 N N . GLN B 1 86 ? 50.590 40.765 17.793 1.00 8.89 501 GLN B N 1
ATOM 1405 C CA . GLN B 1 86 ? 49.352 40.271 18.399 1.00 8.47 501 GLN B CA 1
ATOM 1406 C C . GLN B 1 86 ? 49.482 38.788 18.767 1.00 8.11 501 GLN B C 1
ATOM 1407 O O . GLN B 1 86 ? 48.817 37.928 18.186 1.00 8.01 501 GLN B O 1
ATOM 1413 N N . PRO B 1 87 ? 50.350 38.478 19.745 1.00 9.32 502 PRO B N 1
ATOM 1414 C CA . PRO B 1 87 ? 50.615 37.074 20.056 1.00 9.86 502 PRO B CA 1
ATOM 1415 C C . PRO B 1 87 ? 49.388 36.271 20.545 1.00 8.17 502 PRO B C 1
ATOM 1416 O O . PRO B 1 87 ? 49.247 35.088 20.206 1.00 11.45 502 PRO B O 1
ATOM 1420 N N . GLU B 1 88 ? 48.507 36.908 21.313 1.00 8.62 503 GLU B N 1
ATOM 1421 C CA . GLU B 1 88 ? 47.291 36.237 21.809 1.00 11.41 503 GLU B CA 1
ATOM 1422 C C . GLU B 1 88 ? 46.372 35.866 20.642 1.00 8.64 503 GLU B C 1
ATOM 1423 O O . GLU B 1 88 ? 45.917 34.711 20.516 1.00 10.93 503 GLU B O 1
ATOM 1429 N N . ASP B 1 89 ? 46.136 36.830 19.753 1.00 8.00 504 ASP B N 1
ATOM 1430 C CA . ASP B 1 89 ? 45.232 36.605 18.646 1.00 8.13 504 ASP B CA 1
ATOM 1431 C C . ASP B 1 89 ? 45.825 35.585 17.659 1.00 7.28 504 ASP B C 1
ATOM 1432 O O . ASP B 1 89 ? 45.114 34.728 17.124 1.00 8.38 504 ASP B O 1
ATOM 1437 N N . TYR B 1 90 ? 47.129 35.678 17.409 1.00 8.22 505 TYR B N 1
ATOM 1438 C CA . TYR B 1 90 ? 47.761 34.738 16.499 1.00 7.91 505 TYR B CA 1
ATOM 1439 C C . TYR B 1 90 ? 47.751 33.324 17.064 1.00 7.99 505 TYR B C 1
ATOM 1440 O O . TYR B 1 90 ? 47.487 32.361 16.335 1.00 8.86 505 TYR B O 1
ATOM 1449 N N . ALA B 1 91 ? 48.028 33.187 18.359 1.00 7.77 506 ALA B N 1
ATOM 1450 C CA . ALA B 1 91 ? 48.015 31.860 18.988 1.00 9.54 506 ALA B CA 1
ATOM 1451 C C . ALA B 1 91 ? 46.609 31.251 18.856 1.00 10.41 506 ALA B C 1
ATOM 1452 O O . ALA B 1 91 ? 46.442 30.068 18.575 1.00 10.11 506 ALA B O 1
ATOM 1454 N N . ARG B 1 92 ? 45.590 32.073 19.044 1.00 8.88 507 ARG B N 1
ATOM 1455 C CA . ARG B 1 92 ? 44.217 31.594 18.930 1.00 8.94 507 ARG B CA 1
ATOM 1456 C C . ARG B 1 92 ? 43.920 31.163 17.492 1.00 7.85 507 ARG B C 1
ATOM 1457 O O . ARG B 1 92 ? 43.351 30.104 17.247 1.00 10.90 507 ARG B O 1
ATOM 1465 N N . PHE B 1 93 ? 44.355 31.973 16.538 1.00 8.04 508 PHE B N 1
ATOM 1466 C CA . PHE B 1 93 ? 44.189 31.645 15.140 1.00 7.55 508 PHE B CA 1
ATOM 1467 C C . PHE B 1 93 ? 44.811 30.293 14.817 1.00 7.47 508 PHE B C 1
ATOM 1468 O O . PHE B 1 93 ? 44.214 29.470 14.120 1.00 9.65 508 PHE B O 1
ATOM 1476 N N . GLU B 1 94 ? 46.026 30.068 15.322 1.00 6.89 509 GLU B N 1
ATOM 1477 C CA . GLU B 1 94 ? 46.750 28.812 15.046 1.00 9.88 509 GLU B CA 1
ATOM 1478 C C . GLU B 1 94 ? 46.084 27.587 15.654 1.00 8.23 509 GLU B C 1
ATOM 1479 O O . GLU B 1 94 ? 46.250 26.477 15.149 1.00 15.20 509 GLU B O 1
ATOM 1485 N N . ALA B 1 95 ? 45.348 27.784 16.744 1.00 8.95 510 ALA B N 1
ATOM 1486 C CA . ALA B 1 95 ? 44.685 26.693 17.472 1.00 9.53 510 ALA B CA 1
ATOM 1487 C C . ALA B 1 95 ? 43.279 26.365 16.944 1.00 7.78 510 ALA B C 1
ATOM 1488 O O . ALA B 1 95 ? 42.641 25.399 17.392 1.00 11.49 510 ALA B O 1
ATOM 1490 N N . LYS B 1 96 ? 42.774 27.160 16.001 1.00 8.13 511 LYS B N 1
ATOM 1491 C CA . LYS B 1 96 ? 41.402 26.946 15.536 1.00 9.22 511 LYS B CA 1
ATOM 1492 C C . LYS B 1 96 ? 41.238 25.566 14.907 1.00 8.56 511 LYS B C 1
ATOM 1493 O O . LYS B 1 96 ? 42.158 25.025 14.268 1.00 10.07 511 LYS B O 1
ATOM 1499 N N . ILE B 1 97 ? 40.036 25.019 15.085 1.00 10.74 512 ILE B N 1
ATOM 1500 C CA . ILE B 1 97 ? 39.683 23.728 14.523 1.00 8.19 512 ILE B CA 1
ATOM 1501 C C . ILE B 1 97 ?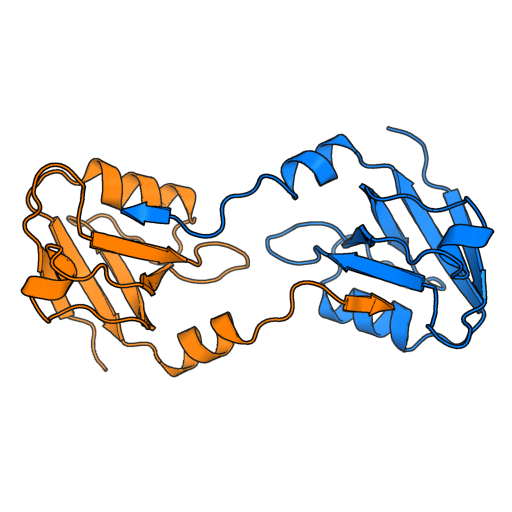 38.906 23.931 13.238 1.00 9.37 512 ILE B C 1
ATOM 1502 O O . ILE B 1 97 ? 37.886 24.632 13.223 1.00 11.84 512 ILE B O 1
ATOM 1507 N N . HIS B 1 98 ? 39.373 23.255 12.185 1.00 8.46 513 HIS B N 1
ATOM 1508 C CA . HIS B 1 98 ? 38.790 23.358 10.860 1.00 7.11 513 HIS B CA 1
ATOM 1509 C C . HIS B 1 98 ? 38.106 22.092 10.382 1.00 9.47 513 HIS B C 1
ATOM 1510 O O . HIS B 1 98 ? 37.333 22.118 9.430 1.00 11.73 513 HIS B O 1
ATOM 1517 N N . GLU B 1 99 ? 38.408 20.974 11.025 1.00 8.13 514 GLU B N 1
ATOM 1518 C CA . GLU B 1 99 ? 37.908 19.680 10.570 1.00 7.30 514 GLU B CA 1
ATOM 1519 C C . GLU B 1 99 ? 37.669 18.833 11.784 1.00 7.87 514 GLU B C 1
ATOM 1520 O O . GLU B 1 99 ? 38.520 18.793 12.691 1.00 9.80 514 GLU B O 1
ATOM 1526 N N . THR B 1 100 ? 36.505 18.187 11.821 1.00 7.36 515 THR B N 1
ATOM 1527 C CA . THR B 1 100 ? 36.102 17.376 12.978 1.00 8.67 515 THR B CA 1
ATOM 1528 C C . THR B 1 100 ? 35.555 16.035 12.535 1.00 6.35 515 THR B C 1
ATOM 1529 O O . THR B 1 100 ? 34.685 15.983 11.679 1.00 8.38 515 THR B O 1
ATOM 1533 N N . SER B 1 101 ? 36.041 14.962 13.156 1.00 7.25 516 SER B N 1
ATOM 1534 C CA . SER B 1 101 ? 35.529 13.618 12.900 1.00 6.85 516 SER B CA 1
ATOM 1535 C C . SER B 1 101 ? 34.294 13.402 13.780 1.00 8.14 516 SER B C 1
ATOM 1536 O O . SER B 1 101 ? 34.310 13.758 14.966 1.00 11.61 516 SER B O 1
ATOM 1539 N N . VAL B 1 102 ? 33.220 12.865 13.190 1.00 8.12 517 VAL B N 1
ATOM 1540 C CA . VAL B 1 102 ? 31.965 12.649 13.919 1.00 10.96 517 VAL B CA 1
ATOM 1541 C C . VAL B 1 102 ? 31.448 11.225 13.710 1.00 12.29 517 VAL B C 1
ATOM 1542 O O . VAL B 1 102 ? 32.002 10.469 12.865 1.00 11.23 517 VAL B O 1
#

Sequence (203 aa):
SMMEPRKVVLHKGSSTGLGFNIVGGEDGEGIFVSFIILAGGPADLSGELQRGDQILSSVNGIDLRGASHEQAAAALKGAGQTVTIIAQYQPEDYARFEEAKIHETSVMEPRKVVLHKKGGSTGLGFNIVGGEDGEGIFVSFILAGGPADLSGEELLQRGDQILSVNGIDLRRGASHEQAAAALKGAGQTVTIIAQYQPEDYARFEAKIHETSV

CATH classification: 2.30.42.10

Secondary structure (DSSP, 8-state):
-PPPEEEEEE-BEEEESEEEEESSTT--EEEEEE-TTSHHHHHT---TTEEEEEETTEE-TT--HHHHHHHHHHS-SEEEEEEEE-HHHHHHHHH---EEE-/---EEEEEE-BTTBSSEEEEESSTT--EEEEEE-TTSHHHHH----TTEEEEEETTEE-TT--HHHHHHHHHTS-SEEEEEEEE-HHHHHHHHH---EEE-

Organism: Homo sapiens (NCBI:txid9606)

InterPro domains:
  IPR001452 SH3 domain [PF00018] (542-585)
  IPR001452 SH3 domain [PS50002] (536-606)
  IPR001452 SH3 domain [SM00326] (539-605)
  IPR001478 PDZ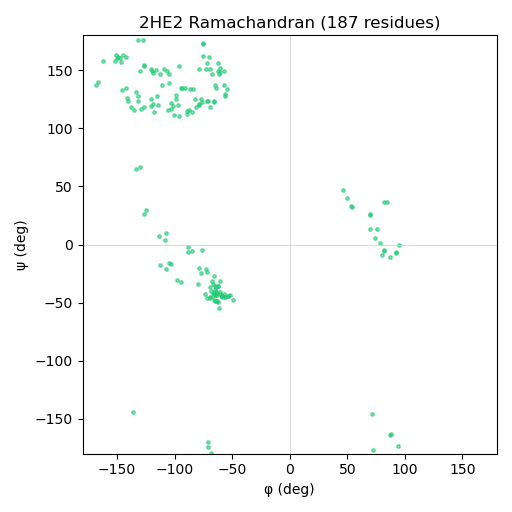 domain [PF00595] (98-181)
  IPR001478 PDZ domain [PF00595] (194-276)
  IPR001478 PDZ domain [PF00595] (422-496)
  IPR001478 PDZ domain [PS50106] (98-185)
  IPR001478 PDZ domain [PS50106] (193-280)
  IPR001478 PDZ domain [PS50106] (421-502)
  IPR001478 PDZ domain [SM00228] (106-185)
  IPR001478 PDZ domain [SM00228] (201-280)
  IPR001478 PDZ domain [SM00228] (429-502)
  IPR008144 Guanylate kinase-like domain [PS50052] (680-855)
  IPR008145 Guanylate kinase/L-type calcium channel beta subunit [PF00625] (680-856)
  IPR008145 Guanylate kinase/L-type calcium channel beta subunit [SM00072] (679-858)
  IPR016313 Disks large 1-like [PIRSF001741] (8-870)
  IPR019583 Disks large homolog 1-4, PDZ-associated domain [PF10600] (278-345)
  IPR019590 Disks large homologue 1, N-terminal PEST domain [PF10608] (15-97)
  IPR019590 Disks large homologue 1, N-terminal PEST domain [SM01277] (14-97)
  IPR020590 Guanylate kinase, conserved site [PS00856] (712-729)